Protein AF-0000000078664778 (afdb_homodimer)

Solvent-accessible surface area (backbone atoms only — not comparable to full-atom values): 13624 Å² total; per-residue (Å²): 133,77,62,63,63,52,54,52,50,50,50,37,49,55,43,26,55,48,11,49,50,36,20,50,50,10,49,52,45,27,37,63,18,43,46,31,35,68,70,62,75,40,61,78,84,71,55,44,28,49,46,29,54,59,10,28,19,31,29,28,21,10,43,41,35,15,46,24,29,16,30,61,51,59,52,55,62,68,59,49,43,50,35,10,34,43,31,2,46,10,45,34,35,23,34,51,57,54,69,47,34,53,62,32,72,76,31,82,86,58,53,57,61,56,31,31,51,50,9,51,50,39,35,49,52,35,42,50,50,38,39,50,51,24,52,53,46,48,52,53,57,56,60,73,73,103,134,78,62,62,63,54,54,53,50,49,49,37,49,55,43,26,56,48,10,50,50,36,20,49,49,10,47,53,44,26,37,64,20,44,45,30,35,68,69,64,76,41,60,78,83,71,55,44,27,49,46,30,54,58,10,27,18,31,29,28,20,10,43,41,36,16,46,24,27,17,30,60,51,58,52,57,62,69,61,49,42,50,35,9,34,43,32,3,47,10,45,36,35,24,34,51,56,56,70,48,35,53,63,33,72,73,31,83,86,57,54,57,63,56,33,31,50,52,9,51,50,39,35,48,52,34,41,50,50,38,38,50,51,24,51,53,47,48,52,54,55,54,58,73,73,103

Sequence (292 aa):
MSEQPSILASQVRRHGITGIAIHLAGFAIGFVSTGLVLQGVIGIEAGTTVLTPFADLLYGLGLVIVVAVAARAGVPMKYLAIAGAVIGVGLFYRGQPHEIHIASGIGFGITHPAHIGLGHLLMTVSAAALAALAFVLNRFRREDRKMSEQPSILASQVRRHGITGIAIHLAGFAIGFVSTGLVLQGVIGIEAGTTVLTPFADLLYGLGLVIVVAVAARAGVPMKYLAIAGAVIGVGLFYRGQPHEIHIASGIGFGITHPAHIGLGHLLMTVSAAALAALAFVLNRFRREDRK

Nearest PDB structures (foldseek):
  6jx6-assembly1_C  TM=3.225E-01  e=2.686E+00  Homo sapiens
  6jx6-assembly1_C  TM=3.224E-01  e=2.686E+00  Homo sapiens

Radius of gyration: 19.52 Å; Cα contacts (8 Å, |Δi|>4): 496; chains: 2; bounding box: 38×62×51 Å

pLDDT: mean 90.99, std 12.0, range [40.38, 98.75]

Foldseek 3Di:
DLVVVVVLLVVLLVLLVVLLVLLVQLVVLLCVQPVCCVVVVDPPVVVSVVCNVVSVVSNVSSLVSLLVSLVSLPPDVVLSVVLVVLLVQLCCLQPDDLVCCVVVPNSVPDDSSVSNVSSSVSNSVSSVVSSVNSVVSSVVVVVVSD/DLVVVVVLLVVLLVLLVVLLVLLVQLVVLLCVQPVCCVVVVDPPVVVSVVCNVVSVVSNVSSLVSLLVSLVSLPPDVVLSVVLVVLLVQLCCLQPDDLVCCVVVPNSVPDDSSVSNVSSSVSNSVSSVVSSVNSVVSSVVVVVVSD

Organism: Nitrososphaera gargensis (strain Ga9.2) (NCBI:txid1237085)

Structure (mmCIF, N/CA/C/O backbone):
data_AF-0000000078664778-model_v1
#
loop_
_entity.id
_entity.type
_entity.pdbx_description
1 polymer 'Uncharacterized protein'
#
loop_
_atom_site.group_PDB
_atom_site.id
_atom_site.type_symbol
_atom_site.label_atom_id
_atom_site.label_alt_id
_atom_site.label_comp_id
_atom_site.label_asym_id
_atom_site.label_entity_id
_atom_site.label_seq_id
_atom_site.pdbx_PDB_ins_code
_atom_site.Cartn_x
_atom_site.Cartn_y
_atom_site.Cartn_z
_atom_site.occupancy
_atom_site.B_iso_or_equiv
_atom_site.auth_seq_id
_atom_site.auth_comp_id
_atom_site.auth_asym_id
_atom_site.auth_atom_id
_atom_site.pdbx_PDB_model_num
ATOM 1 N N . MET A 1 1 ? -11.273 31.25 19.312 1 40.38 1 MET A N 1
ATOM 2 C CA . MET A 1 1 ? -10.055 31 18.547 1 40.38 1 MET A CA 1
ATOM 3 C C . MET A 1 1 ? -9.516 29.594 18.844 1 40.38 1 MET A C 1
ATOM 5 O O . MET A 1 1 ? -8.516 29.172 18.266 1 40.38 1 MET A O 1
ATOM 9 N N . SER A 1 2 ? -9.812 28.969 20.047 1 49.38 2 SER A N 1
ATOM 10 C CA . SER A 1 2 ? -9.391 27.734 20.703 1 49.38 2 SER A CA 1
ATOM 11 C C . SER A 1 2 ? -10.055 26.516 20.062 1 49.38 2 SER A C 1
ATOM 13 O O . SER A 1 2 ? -9.766 25.375 20.422 1 49.38 2 SER A O 1
ATOM 15 N N . GLU A 1 3 ? -11.164 26.688 19.281 1 51.25 3 GLU A N 1
ATOM 16 C CA . GLU A 1 3 ? -12.078 25.641 18.797 1 51.25 3 GLU A CA 1
ATOM 17 C C . GLU A 1 3 ? -11.469 24.875 17.641 1 51.25 3 GLU A C 1
ATOM 19 O O . GLU A 1 3 ? -11.836 23.719 17.375 1 51.25 3 GLU A O 1
ATOM 24 N N . GLN A 1 4 ? -10.492 25.484 16.828 1 52 4 GLN A N 1
ATOM 25 C CA . GLN A 1 4 ? -9.945 24.922 15.609 1 52 4 GLN A CA 1
ATOM 26 C C . GLN A 1 4 ? -9.086 23.688 15.898 1 52 4 GLN A C 1
ATOM 28 O O . GLN A 1 4 ? -9.18 22.688 15.195 1 52 4 GLN A O 1
ATOM 33 N N . PRO A 1 5 ? -8.398 23.797 17.016 1 56.03 5 PRO A N 1
ATOM 34 C CA . PRO A 1 5 ? -7.586 22.609 17.297 1 56.03 5 PRO A CA 1
ATOM 35 C C . PRO A 1 5 ? -8.422 21.406 17.719 1 56.03 5 PRO A C 1
ATOM 37 O O . PRO A 1 5 ? -8.078 20.266 17.406 1 56.03 5 PRO A O 1
ATOM 40 N N . SER A 1 6 ? -9.562 21.656 18.344 1 58.16 6 SER A N 1
ATOM 41 C CA . SER A 1 6 ? -10.406 20.562 18.828 1 58.16 6 SER A CA 1
ATOM 42 C C . SER A 1 6 ? -11.109 19.859 17.672 1 58.16 6 SER A C 1
ATOM 44 O O . SER A 1 6 ? -11.242 18.625 17.672 1 58.16 6 SER A O 1
ATOM 46 N N . ILE A 1 7 ? -11.562 20.609 16.703 1 53.62 7 ILE A N 1
ATOM 47 C CA . ILE A 1 7 ? -12.25 20.031 15.555 1 53.62 7 ILE A CA 1
ATOM 48 C C . ILE A 1 7 ? -11.266 19.203 14.734 1 53.62 7 ILE A C 1
ATOM 50 O O . ILE A 1 7 ? -11.602 18.094 14.289 1 53.62 7 ILE A O 1
ATOM 54 N N . LEU A 1 8 ? -9.992 19.641 14.633 1 63.25 8 LEU A N 1
ATOM 55 C CA . LEU A 1 8 ? -8.969 18.891 13.906 1 63.25 8 LEU A CA 1
ATOM 56 C C . LEU A 1 8 ? -8.648 17.578 14.617 1 63.25 8 LEU A C 1
ATOM 58 O O . LEU A 1 8 ? -8.523 16.547 13.977 1 63.25 8 LEU A O 1
ATOM 62 N N . ALA A 1 9 ? -8.672 17.719 15.938 1 66.81 9 ALA A N 1
ATOM 63 C CA . ALA A 1 9 ? -8.383 16.516 16.719 1 66.81 9 ALA A CA 1
ATOM 64 C C . ALA A 1 9 ? -9.516 15.5 16.609 1 66.81 9 ALA A C 1
ATOM 66 O O . ALA A 1 9 ? -9.266 14.297 16.5 1 66.81 9 ALA A O 1
ATOM 67 N N . SER A 1 10 ? -10.734 16 16.609 1 68.38 10 SER A N 1
ATOM 68 C CA . SER A 1 10 ? -11.891 15.117 16.484 1 68.38 10 SER A CA 1
ATOM 69 C C . SER A 1 10 ? -11.945 14.484 15.094 1 68.38 10 SER A C 1
ATOM 71 O O . SER A 1 10 ? -12.273 13.305 14.961 1 68.38 10 SER A O 1
ATOM 73 N N . GLN A 1 11 ? -11.586 15.18 14.133 1 65.88 11 GLN A N 1
ATOM 74 C CA . GLN A 1 11 ? -11.562 14.68 12.758 1 65.88 11 GLN A CA 1
ATOM 75 C C . GLN A 1 11 ? -10.461 13.633 12.578 1 65.88 11 GLN A C 1
ATOM 77 O O . GLN A 1 11 ? -10.688 12.594 11.953 1 65.88 11 GLN A O 1
ATOM 82 N N . VAL A 1 12 ? -9.438 13.883 13.273 1 66.19 12 VAL A N 1
ATOM 83 C CA . VAL A 1 12 ? -8.305 12.953 13.211 1 66.19 12 VAL A CA 1
ATOM 84 C C . VAL A 1 12 ? -8.688 11.633 13.875 1 66.19 12 VAL A C 1
ATOM 86 O O . VAL A 1 12 ? -8.438 10.562 13.328 1 66.19 12 VAL A O 1
ATOM 89 N N . ARG A 1 13 ? -9.398 11.758 14.961 1 71.12 13 ARG A N 1
ATOM 90 C CA . ARG A 1 13 ? -9.82 10.555 15.664 1 71.12 13 ARG A CA 1
ATOM 91 C C . ARG A 1 13 ? -10.844 9.766 14.859 1 71.12 13 ARG A C 1
ATOM 93 O O . ARG A 1 13 ? -10.719 8.547 14.703 1 71.12 13 ARG A O 1
ATOM 100 N N . ARG A 1 14 ? -11.836 10.516 14.406 1 74.94 14 ARG A N 1
ATOM 101 C CA . ARG A 1 14 ? -12.898 9.844 13.672 1 74.94 14 ARG A CA 1
ATOM 102 C C . ARG A 1 14 ? -12.359 9.188 12.406 1 74.94 14 ARG A C 1
ATOM 104 O O . ARG A 1 14 ? -12.656 8.031 12.125 1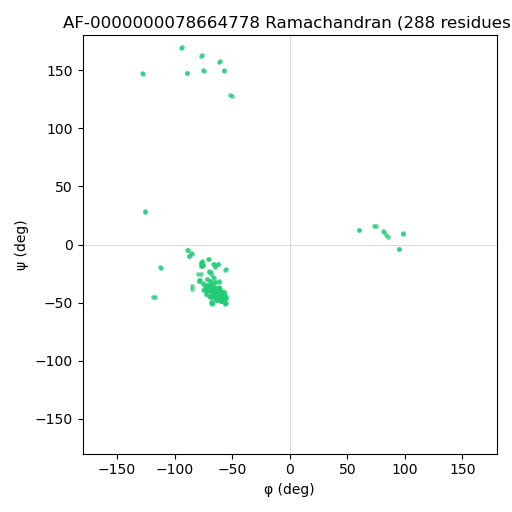 74.94 14 ARG A O 1
ATOM 111 N N . HIS A 1 15 ? -11.477 9.805 11.766 1 77.81 15 HIS A N 1
ATOM 112 C CA . HIS A 1 15 ? -10.93 9.258 10.531 1 77.81 15 HIS A CA 1
ATOM 113 C C . HIS A 1 15 ? -9.922 8.156 10.812 1 77.81 15 HIS A C 1
ATOM 115 O O . HIS A 1 15 ? -9.812 7.191 10.047 1 77.81 15 HIS A O 1
ATOM 121 N N . GLY A 1 16 ? -9.25 8.273 11.922 1 79.94 16 GLY A N 1
ATOM 122 C CA . GLY A 1 16 ? -8.305 7.234 12.297 1 79.94 16 GLY A CA 1
ATOM 123 C C . GLY A 1 16 ? -8.969 5.906 12.617 1 79.94 16 GLY A C 1
ATOM 124 O O . GLY A 1 16 ? -8.586 4.871 12.07 1 79.94 16 GLY A O 1
ATOM 125 N N . ILE A 1 17 ? -9.945 5.93 13.438 1 86.31 17 ILE A N 1
ATOM 126 C CA . ILE A 1 17 ? -10.688 4.73 13.781 1 86.31 17 ILE A CA 1
ATOM 127 C C . ILE A 1 17 ? -11.367 4.164 12.539 1 86.31 17 ILE A C 1
ATOM 129 O O . ILE A 1 17 ? -11.336 2.955 12.297 1 86.31 17 ILE A O 1
ATOM 133 N N . THR A 1 18 ? -11.922 5.023 11.758 1 91.06 18 THR A N 1
ATOM 134 C CA . THR A 1 18 ? -12.562 4.602 10.516 1 91.06 18 THR A CA 1
ATOM 135 C C . THR A 1 18 ? -11.547 3.949 9.578 1 91.06 18 THR A C 1
ATOM 137 O O . THR A 1 18 ? -11.812 2.891 9.008 1 91.06 18 THR A O 1
ATOM 140 N N . GLY A 1 19 ? -10.383 4.531 9.469 1 95.25 19 GLY A N 1
ATOM 141 C CA . GLY A 1 19 ? -9.367 3.98 8.586 1 95.25 19 GLY A CA 1
ATOM 142 C C . GLY A 1 19 ? -8.938 2.58 8.977 1 95.25 19 GLY A C 1
ATOM 143 O O . GLY A 1 19 ? -8.875 1.686 8.133 1 95.25 19 GLY A O 1
ATOM 144 N N . ILE A 1 20 ? -8.664 2.389 10.25 1 96.19 20 ILE A N 1
ATOM 145 C CA . ILE A 1 20 ? -8.195 1.081 10.695 1 96.19 20 ILE A CA 1
ATOM 146 C C . ILE A 1 20 ? -9.336 0.067 10.609 1 96.19 20 ILE A C 1
ATOM 148 O O . ILE A 1 20 ? -9.109 -1.103 10.289 1 96.19 20 ILE A O 1
ATOM 152 N N . ALA A 1 21 ? -10.586 0.488 10.938 1 97.62 21 ALA A N 1
ATOM 153 C CA . ALA A 1 21 ? -11.734 -0.402 10.805 1 97.62 21 ALA A CA 1
ATOM 154 C C . ALA A 1 21 ? -11.922 -0.854 9.359 1 97.62 21 ALA A C 1
ATOM 156 O O . ALA A 1 21 ? -12.156 -2.035 9.102 1 97.62 21 ALA A O 1
ATOM 157 N N . ILE A 1 22 ? -11.836 0.044 8.422 1 98.38 22 ILE A N 1
ATOM 158 C CA . ILE A 1 22 ? -11.969 -0.263 7.004 1 98.38 22 ILE A CA 1
ATOM 159 C C . ILE A 1 22 ? -10.852 -1.214 6.578 1 98.38 22 ILE A C 1
ATOM 161 O O . ILE A 1 22 ? -11.094 -2.199 5.879 1 98.38 22 ILE A O 1
ATOM 165 N N . HIS A 1 23 ? -9.617 -0.927 7.02 1 98.38 23 HIS A N 1
ATOM 166 C CA . HIS A 1 23 ? -8.469 -1.77 6.707 1 98.38 23 HIS A CA 1
ATOM 167 C C . HIS A 1 23 ? -8.672 -3.191 7.223 1 98.38 23 HIS A C 1
ATOM 169 O O . HIS A 1 23 ? -8.453 -4.16 6.492 1 98.38 23 HIS A O 1
ATOM 175 N N . LEU A 1 24 ? -9.141 -3.336 8.445 1 98.19 24 LEU A N 1
ATOM 176 C CA . LEU A 1 24 ? -9.336 -4.645 9.062 1 98.19 24 LEU A CA 1
ATOM 177 C C . LEU A 1 24 ? -10.516 -5.375 8.438 1 98.19 24 LEU A C 1
ATOM 179 O O . LEU A 1 24 ? -10.5 -6.602 8.312 1 98.19 24 LEU A O 1
ATOM 183 N N . ALA A 1 25 ? -11.547 -4.617 8.086 1 98.19 25 ALA A N 1
ATOM 184 C CA . ALA A 1 25 ? -12.641 -5.23 7.336 1 98.19 25 ALA A CA 1
ATOM 185 C C . ALA A 1 25 ? -12.141 -5.836 6.027 1 98.19 25 ALA A C 1
ATOM 187 O O . ALA A 1 25 ? -12.492 -6.965 5.684 1 98.19 25 ALA A O 1
ATOM 188 N N . GLY A 1 26 ? -11.336 -5.051 5.25 1 98.31 26 GLY A N 1
ATOM 189 C CA . GLY A 1 26 ? -10.727 -5.594 4.047 1 98.31 26 GLY A CA 1
ATOM 190 C C . GLY A 1 26 ? -9.898 -6.84 4.305 1 98.31 26 GLY A C 1
ATOM 191 O O . GLY A 1 26 ? -9.984 -7.812 3.549 1 98.31 26 GLY A O 1
ATOM 192 N N . PHE A 1 27 ? -9.117 -6.785 5.371 1 97.38 27 PHE A N 1
ATOM 193 C CA . PHE A 1 27 ? -8.312 -7.938 5.766 1 97.38 27 PHE A CA 1
ATOM 194 C C . PHE A 1 27 ? -9.195 -9.148 6.031 1 97.38 27 PHE A C 1
ATOM 196 O O . PHE A 1 27 ? -8.898 -10.25 5.562 1 97.38 27 PHE A O 1
ATOM 203 N N . ALA A 1 28 ? -10.234 -9.008 6.789 1 97.44 28 ALA A N 1
ATOM 204 C CA . ALA A 1 28 ? -11.133 -10.102 7.16 1 97.44 28 ALA A CA 1
ATOM 205 C C . ALA A 1 28 ? -11.828 -10.68 5.934 1 97.44 28 ALA A C 1
ATOM 207 O O . ALA A 1 28 ? -11.875 -11.898 5.754 1 97.44 28 ALA A O 1
ATOM 208 N N . ILE A 1 29 ? -12.367 -9.836 5.094 1 97.69 29 ILE A N 1
ATOM 209 C CA . ILE A 1 29 ? -13.031 -10.289 3.879 1 97.69 29 ILE A CA 1
ATOM 210 C C . ILE A 1 29 ? -12.031 -11 2.973 1 97.69 29 ILE A C 1
ATOM 212 O O . ILE A 1 29 ? -12.352 -12.016 2.355 1 97.69 29 ILE A O 1
ATOM 216 N N . GLY A 1 30 ? -10.797 -10.398 2.871 1 96.5 30 GLY A N 1
ATOM 217 C CA . GLY A 1 30 ? -9.75 -11.039 2.096 1 96.5 30 GLY A CA 1
ATOM 218 C C . GLY A 1 30 ? -9.398 -12.422 2.6 1 96.5 30 GLY A C 1
ATOM 219 O O . GLY A 1 30 ? -9.141 -13.336 1.806 1 96.5 30 GLY A O 1
ATOM 220 N N . PHE A 1 31 ? -9.352 -12.547 3.896 1 95.31 31 PHE A N 1
ATOM 221 C CA . PHE A 1 31 ? -9.07 -13.852 4.484 1 95.31 31 PHE A CA 1
ATOM 222 C C . PHE A 1 31 ? -10.156 -14.859 4.102 1 95.31 31 PHE A C 1
ATOM 224 O O . PHE A 1 31 ? -9.852 -15.984 3.715 1 95.31 31 PHE A O 1
ATOM 231 N N . VAL A 1 32 ? -11.375 -14.477 4.109 1 94.31 32 VAL A N 1
ATOM 232 C CA . VAL A 1 32 ? -12.5 -15.352 3.812 1 94.31 32 VAL A CA 1
ATOM 233 C C . VAL A 1 32 ? -12.531 -15.664 2.316 1 94.31 32 VAL A C 1
ATOM 235 O O . VAL A 1 32 ? -12.836 -16.781 1.913 1 94.31 32 VAL A O 1
ATOM 238 N N . SER A 1 33 ? -12.227 -14.703 1.501 1 93.81 33 SER A N 1
ATOM 239 C CA . SER A 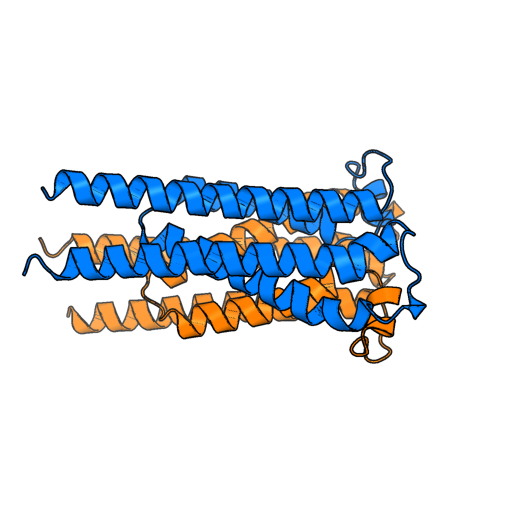1 33 ? -12.406 -14.836 0.059 1 93.81 33 SER A CA 1
ATOM 240 C C . SER A 1 33 ? -11.203 -15.516 -0.585 1 93.81 33 SER A C 1
ATOM 242 O O . SER A 1 33 ? -11.352 -16.281 -1.544 1 93.81 33 SER A O 1
ATOM 244 N N . THR A 1 34 ? -10.023 -15.25 -0.094 1 93.44 34 THR A N 1
ATOM 245 C CA . THR A 1 34 ? -8.805 -15.773 -0.699 1 93.44 34 THR A CA 1
ATOM 246 C C . THR A 1 34 ? -8.047 -16.656 0.285 1 93.44 34 THR A C 1
ATOM 248 O O . THR A 1 34 ? -7.562 -17.734 -0.086 1 93.44 34 THR A O 1
ATOM 251 N N . GLY A 1 35 ? -7.93 -16.172 1.501 1 93.69 35 GLY A N 1
ATOM 252 C CA . GLY A 1 35 ? -7.16 -16.922 2.488 1 93.69 35 GLY A CA 1
ATOM 253 C C . GLY A 1 35 ? -7.641 -18.344 2.68 1 93.69 35 GLY A C 1
ATOM 254 O O . GLY A 1 35 ? -6.844 -19.281 2.662 1 93.69 35 GLY A O 1
ATOM 255 N N . LEU A 1 36 ? -8.93 -18.5 2.779 1 94.44 36 LEU A N 1
ATOM 256 C CA . LEU A 1 36 ? -9.5 -19.828 2.994 1 94.44 36 LEU A CA 1
ATOM 257 C C . LEU A 1 36 ? -9.328 -20.703 1.752 1 94.44 36 LEU A C 1
ATOM 259 O O . LEU A 1 36 ? -9.141 -21.906 1.86 1 94.44 36 LEU A O 1
ATOM 263 N N . VAL A 1 37 ? -9.438 -20.078 0.598 1 93.88 37 VAL A N 1
ATOM 264 C CA . VAL A 1 37 ? -9.234 -20.797 -0.655 1 93.88 37 VAL A CA 1
ATOM 265 C C . VAL A 1 37 ? -7.789 -21.281 -0.749 1 93.88 37 VAL A C 1
ATOM 267 O O . VAL A 1 37 ? -7.531 -22.453 -1.034 1 93.88 37 VAL A O 1
ATOM 270 N N . LEU A 1 38 ? -6.859 -20.406 -0.449 1 93.62 38 LEU A N 1
ATOM 271 C CA . LEU A 1 38 ? -5.438 -20.703 -0.542 1 93.62 38 LEU A CA 1
ATOM 272 C C . LEU A 1 38 ? -5.035 -21.75 0.492 1 93.62 38 LEU A C 1
ATOM 274 O O . LEU A 1 38 ? -4.105 -22.531 0.269 1 93.62 38 LEU A O 1
ATOM 278 N N . GLN A 1 39 ? -5.773 -21.781 1.611 1 92.25 39 GLN A N 1
ATOM 279 C CA . GLN A 1 39 ? -5.504 -22.766 2.66 1 92.25 39 GLN A CA 1
ATOM 280 C C . GLN A 1 39 ? -6.215 -24.078 2.381 1 92.25 39 GLN A C 1
ATOM 282 O O . GLN A 1 39 ? -6.051 -25.047 3.127 1 92.25 39 GLN A O 1
ATOM 287 N N . GLY A 1 40 ? -7.066 -24.109 1.364 1 92.88 40 GLY A N 1
ATOM 288 C CA . GLY A 1 40 ? -7.766 -25.328 0.983 1 92.88 40 GLY A CA 1
ATOM 289 C C . GLY A 1 40 ? -8.984 -25.609 1.839 1 92.88 40 GLY A C 1
ATOM 290 O O . GLY A 1 40 ? -9.5 -26.734 1.855 1 92.88 40 GLY A O 1
ATOM 291 N N . VAL A 1 41 ? -9.383 -24.672 2.619 1 93.56 41 VAL A N 1
ATOM 292 C CA . VAL A 1 41 ? -10.539 -24.844 3.494 1 93.56 41 VAL A CA 1
ATOM 293 C C . VAL A 1 41 ? -11.82 -24.812 2.668 1 93.56 41 VAL A C 1
ATOM 295 O O . VAL A 1 41 ? -12.758 -25.562 2.941 1 93.56 41 VAL A O 1
ATOM 298 N N . ILE A 1 42 ? -11.875 -23.938 1.641 1 93.94 42 ILE A N 1
ATOM 299 C CA . ILE A 1 42 ? -12.984 -23.891 0.69 1 93.94 42 ILE A CA 1
ATOM 300 C C . ILE A 1 42 ? -12.438 -23.938 -0.736 1 93.94 42 ILE A C 1
ATOM 302 O O . ILE A 1 42 ? -11.305 -23.531 -0.987 1 93.94 42 ILE A O 1
ATOM 306 N N . GLY A 1 43 ? -13.203 -24.547 -1.664 1 93.88 43 GLY A N 1
ATOM 307 C CA . GLY A 1 43 ? -12.805 -24.594 -3.061 1 93.88 43 GLY A CA 1
ATOM 308 C C . GLY A 1 43 ? -12.992 -23.266 -3.777 1 93.88 43 GLY A C 1
ATOM 309 O O . GLY A 1 43 ? -13.82 -22.453 -3.375 1 93.88 43 GLY A O 1
ATOM 310 N N . ILE A 1 44 ? -12.141 -23.047 -4.766 1 93.25 44 ILE A N 1
ATOM 311 C CA . ILE A 1 44 ? -12.234 -21.844 -5.578 1 93.25 44 ILE A CA 1
ATOM 312 C C . ILE A 1 44 ? -13.625 -21.734 -6.203 1 93.25 44 ILE A C 1
ATOM 314 O O . ILE A 1 44 ? -14.109 -20.641 -6.484 1 93.25 44 ILE A O 1
ATOM 318 N N . GLU A 1 45 ? -14.352 -22.859 -6.324 1 92.31 45 GLU A N 1
ATOM 319 C CA . GLU A 1 45 ? -15.672 -22.953 -6.938 1 92.31 45 GLU A CA 1
ATOM 320 C C . GLU A 1 45 ? -16.75 -22.406 -6.004 1 92.31 45 GLU A C 1
ATOM 322 O O . GLU A 1 45 ? -17.891 -22.172 -6.43 1 92.31 45 GLU A O 1
ATOM 327 N N . ALA A 1 46 ? -16.391 -22.219 -4.684 1 92.56 46 ALA A N 1
ATOM 328 C CA . ALA A 1 46 ? -17.359 -21.688 -3.717 1 92.56 46 ALA A CA 1
ATOM 329 C C . ALA A 1 46 ? -17.797 -20.281 -4.098 1 92.56 46 ALA A C 1
ATOM 331 O O . ALA A 1 46 ? -18.781 -19.781 -3.562 1 92.56 46 ALA A O 1
ATOM 332 N N . GLY A 1 47 ? -17.109 -19.672 -4.91 1 92.25 47 GLY A N 1
ATOM 333 C CA . GLY A 1 47 ? -17.547 -18.391 -5.461 1 92.25 47 GLY A CA 1
ATOM 334 C C . GLY A 1 47 ? -17.188 -17.219 -4.574 1 92.25 47 GLY A C 1
ATOM 335 O O . GLY A 1 47 ? -17.578 -16.078 -4.855 1 92.25 47 GLY A O 1
ATOM 336 N N . THR A 1 48 ? -16.438 -17.484 -3.525 1 93.38 48 THR A N 1
ATOM 337 C CA . THR A 1 48 ? -16.141 -16.406 -2.592 1 93.38 48 THR A CA 1
ATOM 338 C C . THR A 1 48 ? -15.062 -15.484 -3.162 1 93.38 48 THR A C 1
ATOM 340 O O . THR A 1 48 ? -14.883 -14.367 -2.686 1 93.38 48 THR A O 1
ATOM 343 N N . THR A 1 49 ? -14.352 -15.906 -4.164 1 94.94 49 THR A N 1
ATOM 344 C CA . THR A 1 49 ? -13.242 -15.148 -4.727 1 94.94 49 THR A CA 1
ATOM 345 C C . THR A 1 49 ? -13.75 -13.867 -5.387 1 94.94 49 THR A C 1
ATOM 347 O O . THR A 1 49 ? -12.969 -12.938 -5.617 1 94.94 49 THR A O 1
ATOM 350 N N . VAL A 1 50 ? -15.047 -13.766 -5.668 1 95.12 50 VAL A N 1
ATOM 351 C CA . VAL A 1 50 ? -15.641 -12.57 -6.273 1 95.12 50 VAL A CA 1
ATOM 352 C C . VAL A 1 50 ? -15.531 -11.391 -5.309 1 95.12 50 VAL A C 1
ATOM 354 O O . VAL A 1 50 ? -15.602 -10.234 -5.723 1 95.12 50 VAL A O 1
ATOM 357 N N . LEU A 1 51 ? -15.312 -11.68 -3.998 1 96.69 51 LEU A N 1
ATOM 358 C CA . LEU A 1 51 ? -15.234 -10.633 -2.986 1 96.69 51 LEU A CA 1
ATOM 359 C C . LEU A 1 51 ? -13.805 -10.094 -2.869 1 96.69 51 LEU A C 1
ATOM 361 O O . LEU A 1 51 ? -13.578 -9.055 -2.242 1 96.69 51 LEU A O 1
ATOM 365 N N . THR A 1 52 ? -12.828 -10.719 -3.496 1 97.12 52 THR A N 1
ATOM 366 C CA . THR A 1 52 ? -11.414 -10.438 -3.256 1 97.12 52 THR A CA 1
ATOM 367 C C . THR A 1 52 ? -11.055 -9.031 -3.73 1 97.12 52 THR A C 1
ATOM 369 O O . THR A 1 52 ? -10.352 -8.297 -3.037 1 97.12 52 THR A O 1
ATOM 372 N N . PRO A 1 53 ? -11.508 -8.609 -4.949 1 97.12 53 PRO A N 1
ATOM 373 C CA . PRO A 1 53 ? -11.188 -7.238 -5.344 1 97.12 53 PRO A CA 1
ATOM 374 C C . PRO A 1 53 ? -11.727 -6.199 -4.363 1 97.12 53 PRO A C 1
ATOM 376 O O . PRO A 1 53 ? -11.086 -5.172 -4.133 1 97.12 53 PRO A O 1
ATOM 379 N N . PHE A 1 54 ? -12.961 -6.406 -3.869 1 98.06 54 PHE A N 1
ATOM 380 C CA . PHE A 1 54 ? -13.547 -5.516 -2.877 1 98.06 54 PHE A CA 1
ATOM 381 C C . PHE A 1 54 ? -12.75 -5.543 -1.581 1 98.06 54 PHE A C 1
ATOM 383 O O . PHE A 1 54 ? -12.523 -4.5 -0.959 1 98.06 54 PHE A O 1
ATOM 390 N N . ALA A 1 55 ? -12.312 -6.715 -1.125 1 98.38 55 ALA A N 1
ATOM 391 C CA . ALA A 1 55 ? -11.477 -6.867 0.064 1 98.38 55 ALA A CA 1
ATOM 392 C C . ALA A 1 55 ? -10.195 -6.039 -0.053 1 98.38 55 ALA A C 1
ATOM 394 O O . ALA A 1 55 ? -9.867 -5.27 0.854 1 98.38 55 ALA A O 1
ATOM 395 N N . ASP A 1 56 ? -9.523 -6.121 -1.171 1 98.44 56 ASP A N 1
ATOM 396 C CA . ASP A 1 56 ? -8.266 -5.414 -1.371 1 98.44 56 ASP A CA 1
ATOM 397 C C . ASP A 1 56 ? -8.5 -3.912 -1.51 1 98.44 56 ASP A C 1
ATOM 399 O O . ASP A 1 56 ? -7.668 -3.107 -1.075 1 98.44 56 ASP A O 1
ATOM 403 N N . LEU A 1 57 ? -9.625 -3.529 -2.145 1 98.44 57 LEU A N 1
ATOM 404 C CA . LEU A 1 57 ? -9.992 -2.119 -2.203 1 98.44 57 LEU A CA 1
ATOM 405 C C . LEU A 1 57 ? -10.094 -1.523 -0.803 1 98.44 57 LEU A C 1
ATOM 407 O O . LEU A 1 57 ? -9.477 -0.495 -0.515 1 98.44 57 LEU A O 1
ATOM 411 N N . LEU A 1 58 ? -10.852 -2.211 0.072 1 98.69 58 LEU A N 1
ATOM 412 C CA . LEU A 1 58 ? -11 -1.745 1.446 1 98.69 58 LEU A CA 1
ATOM 413 C C . LEU A 1 58 ? -9.656 -1.749 2.172 1 98.69 58 LEU A C 1
ATOM 415 O O . LEU A 1 58 ? -9.344 -0.814 2.914 1 98.69 58 LEU A O 1
ATOM 419 N N . TYR A 1 59 ? -8.883 -2.76 1.972 1 98.5 59 TYR A N 1
ATOM 420 C CA . TYR A 1 59 ? -7.578 -2.932 2.594 1 98.5 59 TYR A CA 1
ATOM 421 C C . TYR A 1 59 ? -6.66 -1.76 2.268 1 98.5 59 TYR A C 1
ATOM 423 O O . TYR A 1 59 ? -6.047 -1.175 3.164 1 98.5 59 TYR A O 1
ATOM 431 N N . GLY A 1 60 ? -6.59 -1.405 0.992 1 98.5 60 GLY A N 1
ATOM 432 C CA . GLY A 1 60 ? -5.777 -0.282 0.556 1 98.5 60 GLY A CA 1
ATOM 433 C C . GLY A 1 60 ? -6.328 1.061 0.996 1 98.5 60 GLY A C 1
ATOM 434 O O . GLY A 1 60 ? -5.582 1.926 1.455 1 98.5 60 GLY A O 1
ATOM 435 N N . LEU A 1 61 ? -7.641 1.219 0.847 1 98.5 61 LEU A N 1
ATOM 436 C CA . LEU A 1 61 ? -8.312 2.439 1.278 1 98.5 61 LEU A CA 1
ATOM 437 C C . LEU A 1 61 ? -8.047 2.715 2.754 1 98.5 61 LEU A C 1
ATOM 439 O O . LEU A 1 61 ? -7.629 3.818 3.119 1 98.5 61 LEU A O 1
ATOM 443 N N . GLY A 1 62 ? -8.273 1.687 3.559 1 98.62 62 GLY A N 1
ATOM 444 C CA . GLY A 1 62 ? -8.039 1.844 4.984 1 98.62 62 GLY A CA 1
ATOM 445 C C . GLY A 1 62 ? -6.594 2.182 5.316 1 98.62 62 GLY A C 1
ATOM 446 O O . GLY A 1 62 ? -6.332 3.021 6.18 1 98.62 62 GLY A O 1
ATOM 447 N N . LEU A 1 63 ? -5.668 1.542 4.656 1 98.38 63 LEU A N 1
ATOM 448 C CA . LEU A 1 63 ? -4.246 1.776 4.879 1 98.38 63 LEU A CA 1
ATOM 449 C C . LEU A 1 63 ? -3.887 3.232 4.609 1 98.38 63 LEU A C 1
ATOM 451 O O . LEU A 1 63 ? -3.219 3.873 5.426 1 98.38 63 LEU A O 1
ATOM 455 N N . VAL A 1 64 ? -4.336 3.758 3.498 1 98.62 64 VAL A N 1
ATOM 456 C CA . VAL A 1 64 ? -4.02 5.125 3.105 1 98.62 64 VAL A CA 1
ATOM 457 C C . VAL A 1 64 ? -4.656 6.105 4.09 1 98.62 64 VAL A C 1
ATOM 459 O O . VAL A 1 64 ? -4.031 7.094 4.48 1 98.62 64 VAL A O 1
ATOM 462 N N . ILE A 1 65 ? -5.887 5.852 4.543 1 98.19 65 ILE A N 1
ATOM 463 C CA . ILE A 1 65 ? -6.551 6.727 5.504 1 98.19 65 ILE A CA 1
ATOM 464 C C . ILE A 1 65 ? -5.77 6.734 6.82 1 98.19 65 ILE A C 1
ATOM 466 O O . ILE A 1 65 ? -5.559 7.793 7.414 1 98.19 65 ILE A O 1
ATOM 470 N N . VAL A 1 66 ? -5.316 5.562 7.246 1 98.12 66 VAL A N 1
ATOM 471 C CA . VAL A 1 66 ? -4.559 5.461 8.484 1 98.12 66 VAL A CA 1
ATOM 472 C C . VAL A 1 66 ? -3.277 6.285 8.375 1 98.12 66 VAL A C 1
ATOM 474 O O . VAL A 1 66 ? -2.938 7.043 9.289 1 98.12 66 VAL A O 1
ATOM 477 N N . VAL A 1 67 ? -2.57 6.137 7.297 1 98.12 67 VAL A N 1
ATOM 478 C CA . VAL A 1 67 ? -1.327 6.871 7.086 1 98.12 67 VAL A CA 1
ATOM 479 C C . VAL A 1 67 ? -1.611 8.375 7.078 1 98.12 67 VAL A C 1
ATOM 481 O O . VAL A 1 67 ? -0.892 9.148 7.707 1 98.12 67 VAL A O 1
ATOM 484 N N . ALA A 1 68 ? -2.652 8.758 6.379 1 97.25 68 ALA A N 1
ATOM 485 C CA . ALA A 1 68 ? -3.01 10.172 6.266 1 97.25 68 ALA A CA 1
ATOM 486 C C . ALA A 1 68 ? -3.346 10.766 7.629 1 97.25 68 ALA A C 1
ATOM 488 O O . ALA A 1 68 ? -2.885 11.859 7.969 1 97.25 68 ALA A O 1
ATOM 489 N N . VAL A 1 69 ? -4.129 10.031 8.367 1 95.88 69 VAL A N 1
ATOM 490 C CA . VAL A 1 69 ? -4.543 10.508 9.68 1 95.88 69 VAL A CA 1
ATOM 491 C C . VAL A 1 69 ? -3.334 10.578 10.609 1 95.88 69 VAL A C 1
ATOM 493 O O . VAL A 1 69 ? -3.189 11.539 11.375 1 95.88 69 VAL A O 1
ATOM 496 N N . ALA A 1 70 ? -2.486 9.586 10.562 1 96.81 70 ALA A N 1
ATOM 497 C CA . ALA A 1 70 ? -1.268 9.617 11.367 1 96.81 70 ALA A CA 1
ATOM 498 C C . ALA A 1 70 ? -0.406 10.828 11.023 1 96.81 70 ALA A C 1
ATOM 500 O O . ALA A 1 70 ? 0.117 11.5 11.914 1 96.81 70 ALA A O 1
ATOM 501 N N . ALA A 1 71 ? -0.263 11.078 9.773 1 94.94 71 ALA A N 1
ATOM 502 C CA . ALA A 1 71 ? 0.516 12.234 9.32 1 94.94 71 ALA A CA 1
ATOM 503 C C . ALA A 1 71 ? -0.09 13.539 9.828 1 94.94 71 ALA A C 1
ATOM 505 O O . ALA A 1 71 ? 0.625 14.406 10.328 1 94.94 71 ALA A O 1
ATOM 506 N N . ARG A 1 72 ? -1.373 13.719 9.766 1 92.12 72 ARG A N 1
ATOM 507 C CA . ARG A 1 72 ? -2.055 14.938 10.195 1 92.12 72 ARG A CA 1
ATOM 508 C C . ARG A 1 72 ? -2 15.094 11.711 1 92.12 72 ARG A C 1
ATOM 510 O O . ARG A 1 72 ? -2.004 16.203 12.227 1 92.12 72 ARG A O 1
ATOM 517 N N . ALA A 1 73 ? -1.991 13.922 12.32 1 92.12 73 ALA A N 1
ATOM 518 C CA . ALA A 1 73 ? -1.924 13.953 13.781 1 92.12 73 ALA A CA 1
ATOM 519 C C . ALA A 1 73 ? -0.55 14.422 14.258 1 92.12 73 ALA A C 1
ATOM 521 O O . ALA A 1 73 ? -0.353 14.68 15.445 1 92.12 73 ALA A O 1
ATOM 522 N N . GLY A 1 74 ? 0.462 14.477 13.289 1 91.31 74 GLY A N 1
ATOM 523 C CA . GLY A 1 74 ? 1.777 14.984 13.641 1 91.31 74 GLY A CA 1
ATOM 524 C C . GLY A 1 74 ? 2.781 13.883 13.938 1 91.31 74 GLY A C 1
ATOM 525 O O . GLY A 1 74 ? 3.852 14.148 14.484 1 91.31 74 GLY A O 1
ATOM 526 N N . VAL A 1 75 ? 2.438 12.664 13.664 1 93.75 75 VAL A N 1
ATOM 527 C CA . VAL A 1 75 ? 3.422 11.594 13.805 1 93.75 75 VAL A CA 1
ATOM 528 C C . VAL A 1 75 ? 4.695 11.969 13.047 1 93.75 75 VAL A C 1
ATOM 530 O O . VAL A 1 75 ? 4.641 12.359 11.875 1 93.75 75 VAL A O 1
ATOM 533 N N . PRO A 1 76 ? 5.801 11.875 13.758 1 94.25 76 PRO A N 1
ATOM 534 C CA . PRO A 1 76 ? 7.051 12.25 13.102 1 94.25 76 PRO A CA 1
ATOM 535 C C . PRO A 1 76 ? 7.312 11.445 11.828 1 94.25 76 PRO A C 1
ATOM 537 O O . PRO A 1 76 ? 7 10.25 11.773 1 94.25 76 PRO A O 1
ATOM 540 N N . MET A 1 77 ? 7.965 11.969 10.859 1 95.06 77 MET A N 1
ATOM 541 C CA . MET A 1 77 ? 8.188 11.367 9.547 1 95.06 77 MET A CA 1
ATOM 542 C C . MET A 1 77 ? 9.039 10.109 9.656 1 95.06 77 MET A C 1
ATOM 544 O O . MET A 1 77 ? 8.875 9.172 8.875 1 95.06 77 MET A O 1
ATOM 548 N N . LYS A 1 78 ? 9.922 10.086 10.602 1 95.62 78 LYS A N 1
ATOM 549 C CA . LYS A 1 78 ? 10.758 8.906 10.742 1 95.62 78 LYS A CA 1
ATOM 550 C C . LYS A 1 78 ? 9.914 7.656 10.984 1 95.62 78 LYS A C 1
ATOM 552 O O . LYS A 1 78 ? 10.219 6.582 10.469 1 95.62 78 LYS A O 1
ATOM 557 N N . TYR A 1 79 ? 8.867 7.738 11.797 1 97.12 79 TYR A N 1
ATOM 558 C CA . TYR A 1 79 ? 8.008 6.598 12.07 1 97.12 79 TYR A CA 1
ATOM 559 C C . TYR A 1 79 ? 7.156 6.25 10.852 1 97.12 79 TYR A C 1
ATOM 561 O O . TYR A 1 79 ? 6.887 5.078 10.586 1 97.12 79 TYR A O 1
ATOM 569 N N . LEU A 1 80 ? 6.719 7.273 10.109 1 97.69 80 LEU A N 1
ATOM 570 C CA . LEU A 1 80 ? 6 7.031 8.859 1 97.69 80 LEU A CA 1
ATOM 571 C C . LEU A 1 80 ? 6.898 6.336 7.844 1 97.69 80 LEU A C 1
ATOM 573 O O . LEU A 1 80 ? 6.457 5.426 7.145 1 97.69 80 LEU A O 1
ATOM 577 N N . ALA A 1 81 ? 8.148 6.73 7.836 1 97.62 81 ALA A N 1
ATOM 578 C CA . ALA A 1 81 ? 9.109 6.105 6.934 1 97.62 81 ALA A CA 1
ATOM 579 C C . ALA A 1 81 ? 9.352 4.648 7.312 1 97.62 81 ALA A C 1
ATOM 581 O O . ALA A 1 81 ? 9.414 3.775 6.441 1 97.62 81 ALA A O 1
ATOM 582 N N . ILE A 1 82 ? 9.477 4.406 8.586 1 98.5 82 ILE A N 1
ATOM 583 C CA . ILE A 1 82 ? 9.648 3.035 9.062 1 98.5 82 ILE A CA 1
ATOM 584 C C . ILE A 1 82 ? 8.438 2.197 8.672 1 98.5 82 ILE A C 1
ATOM 586 O O . ILE A 1 82 ? 8.578 1.086 8.164 1 98.5 82 ILE A O 1
ATOM 590 N N . ALA A 1 83 ? 7.27 2.746 8.945 1 98.62 83 ALA A N 1
ATOM 591 C CA . ALA A 1 83 ? 6.047 2.049 8.555 1 98.62 83 ALA A CA 1
ATOM 592 C C . ALA A 1 83 ? 6.027 1.766 7.055 1 98.62 83 ALA A C 1
ATOM 594 O O . ALA A 1 83 ? 5.648 0.673 6.625 1 98.62 83 ALA A O 1
ATOM 595 N N . GLY A 1 84 ? 6.426 2.738 6.25 1 98.62 84 GLY A N 1
ATOM 596 C CA . GLY A 1 84 ? 6.488 2.562 4.805 1 98.62 84 GLY A CA 1
ATOM 597 C C . GLY A 1 84 ? 7.441 1.461 4.379 1 98.62 84 GLY A C 1
ATOM 598 O O . GLY A 1 84 ? 7.141 0.696 3.461 1 98.62 84 GLY A O 1
ATOM 599 N N . ALA A 1 85 ? 8.578 1.429 5.047 1 98.62 85 ALA A N 1
ATOM 600 C CA . ALA A 1 85 ? 9.531 0.363 4.766 1 98.62 85 ALA A CA 1
ATOM 601 C C . ALA A 1 85 ? 8.938 -1.008 5.078 1 98.62 85 ALA A C 1
ATOM 603 O O . ALA A 1 85 ? 9.062 -1.942 4.281 1 98.62 85 ALA A O 1
ATOM 604 N N . VAL A 1 86 ? 8.281 -1.129 6.207 1 98.75 86 VAL A N 1
ATOM 605 C CA . VAL A 1 86 ? 7.68 -2.395 6.605 1 98.75 86 VAL A CA 1
ATOM 606 C C . VAL A 1 86 ? 6.562 -2.766 5.629 1 98.75 86 VAL A C 1
ATOM 608 O O . VAL A 1 86 ? 6.438 -3.926 5.234 1 98.75 86 VAL A O 1
ATOM 611 N N . ILE A 1 87 ? 5.75 -1.793 5.25 1 98.69 87 ILE A N 1
ATOM 612 C CA . ILE A 1 87 ? 4.703 -2.008 4.258 1 98.69 87 ILE A CA 1
ATOM 613 C C . ILE A 1 87 ? 5.332 -2.455 2.938 1 98.69 87 ILE A C 1
ATOM 615 O O . ILE A 1 87 ? 4.809 -3.346 2.264 1 98.69 87 ILE A O 1
ATOM 619 N N . GLY A 1 88 ? 6.473 -1.895 2.533 1 98.69 88 GLY A N 1
ATOM 620 C CA . GLY A 1 88 ? 7.188 -2.312 1.338 1 98.69 88 GLY A CA 1
ATOM 621 C C . GLY A 1 88 ? 7.629 -3.764 1.384 1 98.69 88 GLY A C 1
ATOM 622 O O . GLY A 1 88 ? 7.473 -4.496 0.406 1 98.69 88 GLY A O 1
ATOM 623 N N . VAL A 1 89 ? 8.141 -4.152 2.547 1 98.44 89 VAL A N 1
ATOM 624 C CA . VAL A 1 89 ? 8.508 -5.555 2.723 1 98.44 89 VAL A CA 1
ATOM 625 C C . VAL A 1 89 ? 7.254 -6.426 2.629 1 98.44 89 VAL A C 1
ATOM 627 O O . VAL A 1 89 ? 7.293 -7.52 2.061 1 98.44 89 VAL A O 1
ATOM 630 N N . GLY A 1 90 ? 6.203 -5.988 3.207 1 98.62 90 GLY A N 1
ATOM 631 C CA . GLY A 1 90 ? 4.938 -6.691 3.072 1 98.62 90 GLY A CA 1
ATOM 632 C C . GLY A 1 90 ? 4.496 -6.852 1.63 1 98.62 90 GLY A C 1
ATOM 633 O O . GLY A 1 90 ? 3.992 -7.91 1.244 1 98.62 90 GLY A O 1
ATOM 634 N N . LEU A 1 91 ? 4.668 -5.824 0.833 1 98.38 91 LEU A N 1
ATOM 635 C CA . LEU A 1 91 ? 4.324 -5.871 -0.584 1 98.38 91 LEU A CA 1
ATOM 636 C C . LEU A 1 91 ? 5.137 -6.941 -1.306 1 98.38 91 LEU A C 1
ATOM 638 O O . LEU A 1 91 ? 4.625 -7.617 -2.199 1 98.38 91 LEU A O 1
ATOM 642 N N . PHE A 1 92 ? 6.375 -7.07 -0.933 1 98.31 92 PHE A N 1
ATOM 643 C CA . PHE A 1 92 ? 7.203 -8.117 -1.517 1 98.31 92 PHE A CA 1
ATOM 644 C C . PHE A 1 92 ? 6.586 -9.492 -1.287 1 98.31 92 PHE A C 1
ATOM 646 O O . PHE A 1 92 ? 6.375 -10.25 -2.234 1 98.31 92 PHE A O 1
ATOM 653 N N . TYR A 1 93 ? 6.195 -9.758 -0.097 1 98.06 93 TYR A N 1
ATOM 654 C CA . TYR A 1 93 ? 5.695 -11.086 0.244 1 98.06 93 TYR A CA 1
ATOM 655 C C . TYR A 1 93 ? 4.285 -11.289 -0.297 1 98.06 93 TYR A C 1
ATOM 657 O O . TYR A 1 93 ? 3.924 -12.398 -0.696 1 98.06 93 TYR A O 1
ATOM 665 N N . ARG A 1 94 ? 3.582 -10.258 -0.309 1 96.62 94 ARG A N 1
ATOM 666 C CA . ARG A 1 94 ? 2.205 -10.383 -0.774 1 96.62 94 ARG A CA 1
ATOM 667 C C . ARG A 1 94 ? 2.143 -10.43 -2.297 1 96.62 94 ARG A C 1
ATOM 669 O O . ARG A 1 94 ? 1.264 -11.078 -2.867 1 96.62 94 ARG A O 1
ATOM 676 N N . GLY A 1 95 ? 3.043 -9.781 -2.971 1 95.56 95 GLY A N 1
ATOM 677 C CA . GLY A 1 95 ? 2.793 -9.422 -4.359 1 95.56 95 GLY A CA 1
ATOM 678 C C . GLY A 1 95 ? 3.676 -10.18 -5.336 1 95.56 95 GLY A C 1
ATOM 679 O O . GLY A 1 95 ? 3.371 -10.242 -6.527 1 95.56 95 GLY A O 1
ATOM 680 N N . GLN A 1 96 ? 4.754 -10.719 -4.938 1 96.31 96 GLN A N 1
ATOM 681 C CA . GLN A 1 96 ? 5.676 -11.367 -5.863 1 96.31 96 GLN A CA 1
ATOM 682 C C . GLN A 1 96 ? 5.336 -12.844 -6.039 1 96.31 96 GLN A C 1
ATOM 684 O O . GLN A 1 96 ? 4.828 -13.484 -5.113 1 96.31 96 GLN A O 1
ATOM 689 N N . PRO A 1 97 ? 5.605 -13.336 -7.254 1 94.06 97 PRO A N 1
ATOM 690 C CA . PRO A 1 97 ? 5.438 -14.781 -7.453 1 94.06 97 PRO A CA 1
ATOM 691 C C . PRO A 1 97 ? 6.352 -15.609 -6.555 1 94.06 97 PRO A C 1
ATOM 693 O O . PRO A 1 97 ? 7.41 -15.133 -6.137 1 94.06 97 PRO A O 1
ATOM 696 N N . HIS A 1 98 ? 5.988 -16.828 -6.312 1 94.31 98 HIS A N 1
ATOM 697 C CA . HIS A 1 98 ? 6.703 -17.734 -5.426 1 94.31 98 HIS A CA 1
ATOM 698 C C . HIS A 1 98 ? 8.156 -17.906 -5.863 1 94.31 98 HIS A C 1
ATOM 700 O O . HIS A 1 98 ? 9.062 -17.875 -5.035 1 94.31 98 HIS A O 1
ATOM 706 N N . GLU A 1 99 ? 8.375 -18.078 -7.133 1 94 99 GLU A N 1
ATOM 707 C CA . GLU A 1 99 ? 9.711 -18.312 -7.68 1 94 99 GLU A CA 1
ATOM 708 C C . GLU A 1 99 ? 10.633 -17.125 -7.406 1 94 99 GLU A C 1
ATOM 710 O O . GLU A 1 99 ? 11.836 -17.297 -7.199 1 94 99 GLU A O 1
ATOM 715 N N . ILE A 1 100 ? 10.016 -15.977 -7.371 1 95.38 100 ILE A N 1
ATOM 716 C CA . ILE A 1 100 ? 10.789 -14.773 -7.098 1 95.38 100 ILE A CA 1
ATOM 717 C C . ILE A 1 100 ? 11.148 -14.711 -5.613 1 95.38 100 ILE A C 1
ATOM 719 O O . ILE A 1 100 ? 12.258 -14.312 -5.25 1 95.38 100 ILE A O 1
ATOM 723 N N . HIS A 1 101 ? 10.227 -15.102 -4.75 1 96.38 101 HIS A N 1
ATOM 724 C CA . HIS A 1 101 ? 10.539 -15.172 -3.328 1 96.38 101 HIS A CA 1
ATOM 725 C C . HIS A 1 101 ? 11.75 -16.062 -3.074 1 96.38 101 HIS A C 1
ATOM 727 O O . HIS A 1 101 ? 12.68 -15.672 -2.367 1 96.38 101 HIS A O 1
ATOM 733 N N . ILE A 1 102 ? 11.758 -17.203 -3.693 1 95.12 102 ILE A N 1
ATOM 734 C CA . ILE A 1 102 ? 12.805 -18.188 -3.488 1 95.12 102 ILE A CA 1
ATOM 735 C C . ILE A 1 102 ? 14.117 -17.688 -4.078 1 95.12 102 ILE A C 1
ATOM 737 O O . ILE A 1 102 ? 15.156 -17.703 -3.414 1 95.12 102 ILE A O 1
ATOM 741 N N . ALA A 1 103 ? 14.047 -17.156 -5.246 1 94.88 103 ALA A N 1
ATOM 742 C CA . ALA A 1 103 ? 15.242 -16.703 -5.965 1 94.88 103 ALA A CA 1
ATOM 743 C C . ALA A 1 103 ? 15.852 -15.477 -5.309 1 94.88 103 ALA A C 1
ATOM 745 O O . ALA A 1 103 ? 17.031 -15.188 -5.496 1 94.88 103 ALA A O 1
ATOM 746 N N . SER A 1 104 ? 15.078 -14.742 -4.578 1 94.44 104 SER A N 1
ATOM 747 C CA . SER A 1 104 ? 15.562 -13.523 -3.938 1 94.44 104 SER A CA 1
ATOM 748 C C . SER A 1 104 ? 16.406 -13.844 -2.711 1 94.44 104 SER A C 1
ATOM 750 O O . SER A 1 104 ? 17.125 -12.984 -2.197 1 94.44 104 SER A O 1
ATOM 752 N N . GLY A 1 105 ? 16.281 -15 -2.225 1 93.88 105 GLY A N 1
ATOM 753 C CA . GLY A 1 105 ? 17.062 -15.406 -1.065 1 93.88 105 GLY A CA 1
ATOM 754 C C . GLY A 1 105 ? 16.328 -15.227 0.246 1 93.88 105 GLY A C 1
ATOM 755 O O . GLY A 1 105 ? 16.812 -15.625 1.303 1 93.88 105 GLY A O 1
ATOM 756 N N . ILE A 1 106 ? 15.07 -14.633 0.171 1 95.5 106 ILE A N 1
ATOM 757 C CA . ILE A 1 106 ? 14.359 -14.422 1.424 1 95.5 106 ILE A CA 1
ATOM 758 C C . ILE A 1 106 ? 12.969 -15.055 1.345 1 95.5 106 ILE A C 1
ATOM 760 O O . ILE A 1 106 ? 11.992 -14.484 1.829 1 95.5 106 ILE A O 1
ATOM 764 N N . GLY A 1 107 ? 12.82 -16.062 0.581 1 94.94 107 GLY A N 1
ATOM 765 C CA . GLY A 1 107 ? 11.602 -16.844 0.527 1 94.94 107 GLY A CA 1
ATOM 766 C C . GLY A 1 107 ? 11.453 -17.797 1.698 1 94.94 107 GLY A C 1
ATOM 767 O O . GLY A 1 107 ? 10.352 -18.266 1.987 1 94.94 107 GLY A O 1
ATOM 768 N N . PHE A 1 108 ? 12.516 -18.109 2.428 1 95.44 108 PHE A N 1
ATOM 769 C CA . PHE A 1 108 ? 12.609 -18.859 3.668 1 95.44 108 PHE A CA 1
ATOM 770 C C . PHE A 1 108 ? 12.07 -20.281 3.479 1 95.44 108 PHE A C 1
ATOM 772 O O . PHE A 1 108 ? 11.648 -20.922 4.441 1 95.44 108 PHE A O 1
ATOM 779 N N . GLY A 1 109 ? 11.852 -20.734 2.297 1 93.62 109 GLY A N 1
ATOM 780 C CA . GLY A 1 109 ? 11.406 -22.078 2.006 1 93.62 109 GLY A CA 1
ATOM 781 C C . GLY A 1 109 ? 9.953 -22.312 2.357 1 93.62 109 GLY A C 1
ATOM 782 O O . GLY A 1 109 ? 9.516 -23.469 2.502 1 93.62 109 GLY A O 1
ATOM 783 N N . ILE A 1 110 ? 9.219 -21.234 2.561 1 95.06 110 ILE A N 1
ATOM 784 C CA . ILE A 1 110 ? 7.82 -21.422 2.928 1 95.06 110 ILE A CA 1
ATOM 785 C C . ILE A 1 110 ? 6.949 -21.391 1.674 1 95.06 110 ILE A C 1
ATOM 787 O O . ILE A 1 110 ? 7.422 -21.031 0.591 1 95.06 110 ILE A O 1
ATOM 791 N N . THR A 1 111 ? 5.707 -21.75 1.862 1 95.12 111 THR A N 1
ATOM 792 C CA . THR A 1 111 ? 4.809 -21.891 0.72 1 95.12 111 THR A CA 1
ATOM 793 C C . THR A 1 111 ? 4.344 -20.531 0.233 1 95.12 111 THR A C 1
ATOM 795 O O . THR A 1 111 ? 4.457 -19.531 0.954 1 95.12 111 THR A O 1
ATOM 798 N N . HIS A 1 112 ? 3.811 -20.422 -0.994 1 94.69 112 HIS A N 1
ATOM 799 C CA . HIS A 1 112 ? 3.336 -19.172 -1.573 1 94.69 112 HIS A CA 1
ATOM 800 C C . HIS A 1 112 ? 2.217 -18.578 -0.735 1 94.69 112 HIS A C 1
ATOM 802 O O . HIS A 1 112 ? 2.227 -17.375 -0.452 1 94.69 112 HIS A O 1
ATOM 808 N N . PRO A 1 113 ? 1.239 -19.359 -0.263 1 93.5 113 PRO A N 1
ATOM 809 C CA . PRO A 1 113 ? 0.196 -18.797 0.593 1 93.5 113 PRO A CA 1
ATOM 810 C C . PRO A 1 113 ? 0.748 -18.219 1.896 1 93.5 113 PRO A C 1
ATOM 812 O O . PRO A 1 113 ? 0.257 -17.203 2.385 1 93.5 113 PRO A O 1
ATOM 815 N N . ALA A 1 114 ? 1.735 -18.922 2.408 1 95.06 114 ALA A N 1
ATOM 816 C CA . ALA A 1 114 ? 2.365 -18.406 3.623 1 95.06 114 ALA A CA 1
ATOM 817 C C . ALA A 1 114 ? 3.043 -17.062 3.365 1 95.06 114 ALA A C 1
ATOM 819 O O . ALA A 1 114 ? 3.021 -16.172 4.223 1 95.06 114 ALA A O 1
ATOM 820 N N . HIS A 1 115 ? 3.67 -16.875 2.182 1 97.25 115 HIS A N 1
ATOM 821 C CA . HIS A 1 115 ? 4.246 -15.586 1.816 1 97.25 115 HIS A CA 1
ATOM 822 C C . HIS A 1 115 ? 3.176 -14.5 1.761 1 97.25 115 HIS A C 1
ATOM 824 O O . HIS A 1 115 ? 3.361 -13.414 2.311 1 97.25 115 HIS A O 1
ATOM 830 N N . ILE A 1 116 ? 2.078 -14.805 1.167 1 96.5 116 ILE A N 1
ATOM 831 C CA . ILE A 1 116 ? 0.986 -13.844 1.061 1 96.5 116 ILE A CA 1
ATOM 832 C C . ILE A 1 116 ? 0.517 -13.438 2.455 1 96.5 116 ILE A C 1
ATOM 834 O O . ILE A 1 116 ? 0.345 -12.25 2.74 1 96.5 116 ILE A O 1
ATOM 838 N N . GLY A 1 117 ? 0.321 -14.484 3.312 1 95.62 117 GLY A N 1
ATOM 839 C CA . GLY A 1 117 ? -0.075 -14.211 4.684 1 95.62 117 GLY A CA 1
ATOM 840 C C . GLY A 1 117 ? 0.905 -13.32 5.422 1 95.62 117 GLY A C 1
ATOM 841 O O . GLY A 1 117 ? 0.5 -12.398 6.129 1 95.62 117 GLY A O 1
ATOM 842 N N . LEU A 1 118 ? 2.164 -13.594 5.309 1 96.94 118 LEU A N 1
ATOM 843 C CA . LEU A 1 118 ? 3.205 -12.781 5.934 1 96.94 118 LEU A CA 1
ATOM 844 C C . LEU A 1 118 ? 3.137 -11.336 5.445 1 96.94 118 LEU A C 1
ATOM 846 O O . LEU A 1 118 ? 3.279 -10.406 6.238 1 96.94 118 LEU A O 1
ATOM 850 N N . GLY A 1 119 ? 2.98 -11.133 4.18 1 98.12 119 GLY A N 1
ATOM 851 C CA . GLY A 1 119 ? 2.844 -9.789 3.635 1 98.12 119 GLY A CA 1
ATOM 852 C C . GLY A 1 119 ? 1.69 -9.016 4.242 1 98.12 119 GLY A C 1
ATOM 853 O O . GLY A 1 119 ? 1.858 -7.863 4.656 1 98.12 119 GLY A O 1
ATOM 854 N N . HIS A 1 120 ? 0.533 -9.688 4.324 1 97.38 120 HIS A N 1
ATOM 855 C CA . HIS A 1 120 ? -0.633 -9.055 4.93 1 97.38 120 HIS A CA 1
ATOM 856 C C . HIS A 1 120 ? -0.368 -8.695 6.391 1 97.38 120 HIS A C 1
ATOM 858 O O . HIS A 1 120 ? -0.776 -7.629 6.855 1 97.38 120 HIS A O 1
ATOM 864 N N . LEU A 1 121 ? 0.23 -9.602 7.051 1 97.31 121 LEU A N 1
ATOM 865 C CA . LEU A 1 121 ? 0.506 -9.375 8.469 1 97.31 121 LEU A CA 1
ATOM 866 C C . LEU A 1 121 ? 1.399 -8.156 8.656 1 97.31 121 LEU A C 1
ATOM 868 O O . LEU A 1 121 ? 1.115 -7.297 9.5 1 97.31 121 LEU A O 1
ATOM 872 N N . LEU A 1 122 ? 2.475 -8.047 7.941 1 98.38 122 LEU A N 1
ATOM 873 C CA . LEU A 1 122 ? 3.404 -6.926 8.055 1 98.38 122 LEU A CA 1
ATOM 874 C C . LEU A 1 122 ? 2.705 -5.605 7.758 1 98.38 122 LEU A C 1
ATOM 876 O O . LEU A 1 122 ? 2.848 -4.637 8.508 1 98.38 122 LEU A O 1
ATOM 880 N N . MET A 1 123 ? 1.924 -5.547 6.707 1 98.56 123 MET A N 1
ATOM 881 C CA . MET A 1 123 ? 1.238 -4.316 6.316 1 98.56 123 MET A CA 1
ATOM 882 C C . MET A 1 123 ? 0.181 -3.934 7.348 1 98.56 123 MET A C 1
ATOM 884 O O . MET A 1 123 ? 0.046 -2.758 7.695 1 98.56 123 MET A O 1
ATOM 888 N N . THR A 1 124 ? -0.49 -4.93 7.871 1 98.19 124 THR A N 1
ATOM 889 C CA . THR A 1 124 ? -1.548 -4.668 8.844 1 98.19 124 THR A CA 1
ATOM 890 C C . THR A 1 124 ? -0.96 -4.23 10.18 1 98.19 124 THR A C 1
ATOM 892 O O . THR A 1 124 ? -1.48 -3.316 10.82 1 98.19 124 THR A O 1
ATOM 895 N N . VAL A 1 125 ? 0.071 -4.859 10.609 1 98.12 125 VAL A N 1
ATOM 896 C CA . VAL A 1 125 ? 0.73 -4.461 11.844 1 98.12 125 VAL A CA 1
ATOM 897 C C . VAL A 1 125 ? 1.251 -3.031 11.719 1 98.12 125 VAL A C 1
ATOM 899 O O . VAL A 1 125 ? 1.162 -2.246 12.664 1 98.12 125 VAL A O 1
ATOM 902 N N . SER A 1 126 ? 1.783 -2.719 10.602 1 98.5 126 SER A N 1
ATOM 903 C CA . SER A 1 126 ? 2.258 -1.36 10.352 1 98.5 126 SER A CA 1
ATOM 904 C C . SER A 1 126 ? 1.116 -0.352 10.438 1 98.5 126 SER A C 1
ATOM 906 O O . SER A 1 126 ? 1.26 0.706 11.055 1 98.5 126 SER A O 1
ATOM 908 N N . ALA A 1 127 ? 0.008 -0.648 9.789 1 97.56 127 ALA A N 1
ATOM 909 C CA . ALA A 1 127 ? -1.163 0.223 9.844 1 97.56 127 ALA A CA 1
ATOM 910 C C . ALA A 1 127 ? -1.648 0.397 11.281 1 97.56 127 ALA A C 1
ATOM 912 O O . ALA A 1 127 ? -1.951 1.514 11.711 1 97.56 127 ALA A O 1
ATOM 913 N N . ALA A 1 128 ? -1.695 -0.7 12.023 1 97.25 128 ALA A N 1
ATOM 914 C CA . ALA A 1 128 ? -2.146 -0.655 13.406 1 97.25 128 ALA A CA 1
ATOM 915 C C . ALA A 1 128 ? -1.214 0.2 14.258 1 97.25 128 ALA A C 1
ATOM 917 O O . ALA A 1 128 ? -1.67 0.971 15.109 1 97.25 128 ALA A O 1
ATOM 918 N N . ALA A 1 129 ? 0.068 0.046 14.055 1 97.94 129 ALA A N 1
ATOM 919 C CA . ALA A 1 129 ? 1.05 0.833 14.797 1 97.94 129 ALA A CA 1
ATOM 920 C C . ALA A 1 129 ? 0.869 2.326 14.531 1 97.94 129 ALA A C 1
ATOM 922 O O . ALA A 1 129 ? 0.909 3.137 15.453 1 97.94 129 ALA A O 1
ATOM 923 N N . LEU A 1 130 ? 0.658 2.68 13.305 1 97.38 130 LEU A N 1
ATOM 924 C CA . LEU A 1 130 ? 0.456 4.082 12.961 1 97.38 130 LEU A CA 1
ATOM 925 C C . LEU A 1 130 ? -0.833 4.617 13.578 1 97.38 130 LEU A C 1
ATOM 927 O O . LEU A 1 130 ? -0.874 5.75 14.062 1 97.38 130 LEU A O 1
ATOM 931 N N . ALA A 1 131 ? -1.874 3.805 13.484 1 96.06 131 ALA A N 1
ATOM 932 C CA . ALA A 1 131 ? -3.133 4.203 14.109 1 96.06 131 ALA A CA 1
ATOM 933 C C . ALA A 1 131 ? -2.953 4.438 15.609 1 96.06 131 ALA A C 1
ATOM 935 O O . ALA A 1 131 ? -3.465 5.418 16.156 1 96.06 131 ALA A O 1
ATOM 936 N N . ALA A 1 132 ? -2.246 3.539 16.266 1 95.25 132 ALA A N 1
ATOM 937 C CA . ALA A 1 132 ? -1.987 3.664 17.703 1 95.25 132 ALA A CA 1
ATOM 938 C C . ALA A 1 132 ? -1.187 4.926 18 1 95.25 132 ALA A C 1
ATOM 940 O O . ALA A 1 132 ? -1.51 5.668 18.938 1 95.25 132 ALA A O 1
ATOM 941 N N . LEU A 1 133 ? -0.164 5.215 17.234 1 94.75 133 LEU A N 1
ATOM 942 C CA . LEU A 1 133 ? 0.655 6.406 17.438 1 94.75 133 LEU A CA 1
ATOM 943 C C . LEU A 1 133 ? -0.18 7.672 17.266 1 94.75 133 LEU A C 1
ATOM 945 O O . LEU A 1 133 ? -0.043 8.617 18.047 1 94.75 133 LEU A O 1
ATOM 949 N N . ALA A 1 134 ? -0.98 7.668 16.234 1 93.88 134 ALA A N 1
ATOM 950 C CA . ALA A 1 134 ? -1.859 8.812 16.016 1 93.88 134 ALA A CA 1
ATOM 951 C C . ALA A 1 134 ? -2.781 9.031 17.203 1 93.88 134 ALA A C 1
ATOM 953 O O . ALA A 1 134 ? -2.996 10.172 17.625 1 93.88 134 ALA A O 1
ATOM 954 N N . PHE A 1 135 ? -3.307 7.953 17.703 1 90.19 135 PHE A N 1
ATOM 955 C CA . PHE A 1 135 ? -4.207 8.016 18.844 1 90.19 135 PHE A CA 1
ATOM 956 C C . PHE A 1 135 ? -3.488 8.578 20.062 1 90.19 135 PHE A C 1
ATOM 958 O O . PHE A 1 135 ? -4.016 9.461 20.75 1 90.19 135 PHE A O 1
ATOM 965 N N . VAL A 1 136 ? -2.279 8.109 20.344 1 89.62 136 VAL A N 1
ATOM 966 C CA . VAL A 1 136 ? -1.495 8.523 21.5 1 89.62 136 VAL A CA 1
ATOM 967 C C . VAL A 1 136 ? -1.142 10.008 21.375 1 89.62 136 VAL A C 1
ATOM 969 O O . VAL A 1 136 ? -1.292 10.773 22.328 1 89.62 136 VAL A O 1
ATOM 972 N N . LEU A 1 137 ? -0.781 10.461 20.266 1 88.56 137 LEU A N 1
ATOM 973 C CA . LEU A 1 137 ? -0.389 11.852 20.047 1 88.56 137 LEU A CA 1
ATOM 974 C C . LEU A 1 137 ? -1.588 12.781 20.188 1 88.56 137 LEU A C 1
ATOM 976 O O . LEU A 1 137 ? -1.465 13.875 20.75 1 88.56 137 LEU A O 1
ATOM 980 N N . ASN A 1 138 ? -2.678 12.32 19.719 1 84.25 138 ASN A N 1
ATOM 981 C CA . ASN A 1 138 ? -3.887 13.125 19.844 1 84.25 138 ASN A CA 1
ATOM 982 C C . ASN A 1 138 ? -4.348 13.227 21.297 1 84.25 138 ASN A C 1
ATOM 984 O O . ASN A 1 138 ? -4.871 14.258 21.719 1 84.25 138 ASN A O 1
ATOM 988 N N . ARG A 1 139 ? -4.18 12.203 22.031 1 80.62 139 ARG A N 1
ATOM 989 C CA . ARG A 1 139 ? -4.547 12.219 23.453 1 80.62 139 ARG A CA 1
ATOM 990 C C . ARG A 1 139 ? -3.668 13.188 24.234 1 80.62 139 ARG A C 1
ATOM 992 O O . ARG A 1 139 ? -4.168 13.961 25.047 1 80.62 139 ARG A O 1
ATOM 999 N N . PHE A 1 140 ? -2.402 13.211 23.969 1 76.62 140 PHE A N 1
ATOM 1000 C CA . PHE A 1 140 ? -1.476 14.086 24.672 1 76.62 140 PHE A CA 1
ATOM 1001 C C . PHE A 1 140 ? -1.747 15.547 24.328 1 76.62 140 PHE A C 1
ATOM 1003 O O . PHE A 1 140 ? -1.689 16.422 25.203 1 76.62 140 PHE A O 1
ATOM 1010 N N . ARG A 1 141 ? -2.047 15.812 23.172 1 78.69 141 ARG A N 1
ATOM 1011 C CA . ARG A 1 141 ? -2.348 17.172 22.75 1 78.69 141 ARG A CA 1
ATOM 1012 C C . ARG A 1 141 ? -3.623 17.688 23.422 1 78.69 141 ARG A C 1
ATOM 1014 O O . ARG A 1 141 ? -3.736 18.875 23.719 1 78.69 141 ARG A O 1
ATOM 1021 N N . ARG A 1 142 ? -4.539 16.844 23.641 1 77.12 142 ARG A N 1
ATOM 1022 C CA . ARG A 1 142 ? -5.789 17.219 24.297 1 77.12 142 ARG A CA 1
ATOM 1023 C C . ARG A 1 142 ? -5.562 17.5 25.781 1 77.12 142 ARG A C 1
ATOM 1025 O O . ARG A 1 142 ? -6.141 18.453 26.328 1 77.12 142 ARG A O 1
ATOM 1032 N N . GLU A 1 143 ? -4.699 16.812 26.375 1 75.88 143 GLU A N 1
ATOM 1033 C CA . GLU A 1 143 ? -4.406 16.984 27.797 1 75.88 143 GLU A CA 1
ATOM 1034 C C . GLU A 1 143 ? -3.613 18.266 28.062 1 75.88 143 GLU A C 1
ATOM 1036 O O . GLU A 1 143 ? -3.84 18.953 29.062 1 75.88 143 GLU A O 1
ATOM 1041 N N . ASP A 1 144 ? -2.742 18.609 27.156 1 71.06 144 ASP A N 1
ATOM 1042 C CA . ASP A 1 144 ? -1.954 19.828 27.281 1 71.06 144 ASP A CA 1
ATOM 1043 C C . ASP A 1 144 ? -2.834 21.078 27.141 1 71.06 144 ASP A C 1
ATOM 1045 O O . ASP A 1 144 ? -2.484 22.156 27.625 1 71.06 144 ASP A O 1
ATOM 1049 N N . ARG A 1 145 ? -3.941 20.953 26.5 1 71 145 ARG A N 1
ATOM 1050 C CA . ARG A 1 145 ? -4.824 22.094 26.266 1 71 145 ARG A CA 1
ATOM 1051 C C . ARG A 1 145 ? -5.82 22.25 27.406 1 71 145 ARG A C 1
ATOM 1053 O O . ARG A 1 145 ? -6.551 23.25 27.453 1 71 145 ARG A O 1
ATOM 1060 N N . LYS A 1 146 ? -5.805 21.375 28.297 1 67.12 146 LYS A N 1
ATOM 1061 C CA . LYS A 1 146 ? -6.57 21.562 29.531 1 67.12 146 LYS A CA 1
ATOM 1062 C C . LYS A 1 146 ? -5.727 22.219 30.609 1 67.12 146 LYS A C 1
ATOM 1064 O O . LYS A 1 146 ? -6.223 23.047 31.375 1 67.12 146 LYS A O 1
ATOM 1069 N N . MET B 1 1 ? 6.848 35.25 13.727 1 41.03 1 MET B N 1
ATOM 1070 C CA . MET B 1 1 ? 5.664 34.406 13.836 1 41.03 1 MET B CA 1
ATOM 1071 C C . MET B 1 1 ? 5.293 33.781 12.484 1 41.03 1 MET B C 1
ATOM 1073 O O . MET B 1 1 ? 4.371 32.969 12.391 1 41.03 1 MET B O 1
ATOM 1077 N N . SER B 1 2 ? 5.629 34.438 11.297 1 50.59 2 SER B N 1
ATOM 1078 C CA . SER B 1 2 ? 5.34 34.219 9.891 1 50.59 2 SER B CA 1
ATOM 1079 C C . SER B 1 2 ? 6.18 33.062 9.336 1 50.59 2 SER B C 1
ATOM 1081 O O . SER B 1 2 ? 5.988 32.625 8.195 1 50.59 2 SER B O 1
ATOM 1083 N N . GLU B 1 3 ? 7.281 32.625 10.008 1 51.03 3 GLU B N 1
ATOM 1084 C CA . GLU B 1 3 ? 8.336 31.75 9.539 1 51.03 3 GLU B CA 1
ATOM 1085 C C . GLU B 1 3 ? 7.883 30.281 9.594 1 51.03 3 GLU B C 1
ATOM 1087 O O . GLU B 1 3 ? 8.406 29.438 8.867 1 51.03 3 GLU B O 1
ATOM 1092 N N . GLN B 1 4 ? 6.887 29.891 10.5 1 52.03 4 GLN B N 1
ATOM 1093 C CA . GLN B 1 4 ? 6.473 28.516 10.773 1 52.03 4 GLN B CA 1
ATOM 1094 C C . GLN B 1 4 ? 5.754 27.922 9.57 1 52.03 4 GLN B C 1
ATOM 1096 O O . GLN B 1 4 ? 6.008 26.766 9.203 1 52.03 4 GLN B O 1
ATOM 1101 N N . PRO B 1 5 ? 4.984 28.797 8.93 1 55.78 5 PRO B N 1
ATOM 1102 C CA . PRO B 1 5 ? 4.301 28.203 7.777 1 55.78 5 PRO B CA 1
ATOM 1103 C C . PRO B 1 5 ? 5.25 27.922 6.613 1 55.78 5 PRO B C 1
ATOM 1105 O O . PRO B 1 5 ? 5.066 26.953 5.879 1 55.78 5 PRO B O 1
ATOM 1108 N N . SER B 1 6 ? 6.309 28.734 6.508 1 58.19 6 SER B N 1
ATOM 1109 C CA . SER B 1 6 ? 7.242 28.562 5.398 1 58.19 6 SER B CA 1
ATOM 1110 C C . SER B 1 6 ? 8.086 27.312 5.574 1 58.19 6 SER B C 1
ATOM 1112 O O . SER B 1 6 ? 8.367 26.594 4.605 1 58.19 6 SER B O 1
ATOM 1114 N N . ILE B 1 7 ? 8.516 27.016 6.793 1 53.72 7 ILE B N 1
ATOM 1115 C CA . ILE B 1 7 ? 9.328 25.844 7.074 1 53.72 7 ILE B CA 1
ATOM 1116 C C . ILE B 1 7 ? 8.5 24.578 6.84 1 53.72 7 ILE B C 1
ATOM 1118 O O . ILE B 1 7 ? 8.992 23.609 6.25 1 53.72 7 ILE B O 1
ATOM 1122 N N . LEU B 1 8 ? 7.195 24.609 7.18 1 63.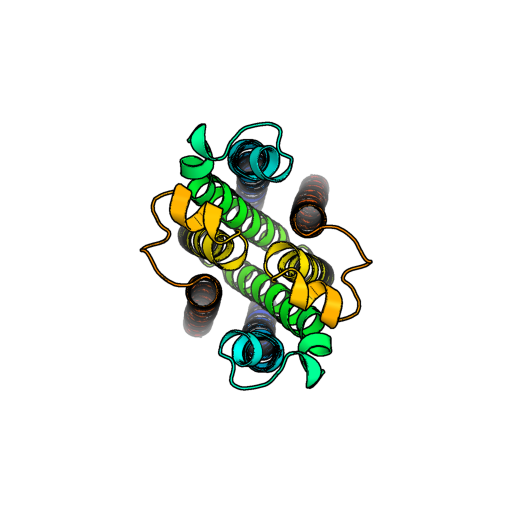44 8 LEU B N 1
ATOM 1123 C CA . LEU B 1 8 ? 6.309 23.469 6.965 1 63.44 8 LEU B CA 1
ATOM 1124 C C . LEU B 1 8 ? 6.109 23.219 5.473 1 63.44 8 LEU B C 1
ATOM 1126 O O . LEU B 1 8 ? 6.145 22.062 5.031 1 63.44 8 LEU B O 1
ATOM 1130 N N . ALA B 1 9 ? 6.039 24.344 4.777 1 67.62 9 ALA B N 1
ATOM 1131 C CA . ALA B 1 9 ? 5.852 24.234 3.336 1 67.62 9 ALA B CA 1
ATOM 1132 C C . ALA B 1 9 ? 7.102 23.672 2.664 1 67.62 9 ALA B C 1
ATOM 1134 O O . ALA B 1 9 ? 7.008 22.844 1.755 1 67.62 9 ALA B O 1
ATOM 1135 N N . SER B 1 10 ? 8.25 24.109 3.143 1 68.56 10 SER B N 1
ATOM 1136 C CA . SER B 1 10 ? 9.508 23.625 2.588 1 68.56 10 SER B CA 1
ATOM 1137 C C . SER B 1 10 ? 9.727 22.156 2.922 1 68.56 10 SER B C 1
ATOM 1139 O O . SER B 1 10 ? 10.195 21.391 2.082 1 68.56 10 SER B O 1
ATOM 1141 N N . GLN B 1 11 ? 9.344 21.75 4.035 1 66.44 11 GLN B N 1
ATOM 1142 C CA . GLN B 1 11 ? 9.469 20.359 4.461 1 66.44 11 GLN B CA 1
ATOM 1143 C C . GLN B 1 11 ? 8.516 19.453 3.682 1 66.44 11 GLN B C 1
ATOM 1145 O O . GLN B 1 11 ? 8.891 18.359 3.25 1 66.44 11 GLN B O 1
ATOM 1150 N N . VAL B 1 12 ? 7.418 20.016 3.408 1 66.19 12 VAL B N 1
ATOM 1151 C CA . VAL B 1 12 ? 6.41 19.281 2.643 1 66.19 12 VAL B CA 1
ATOM 1152 C C . VAL B 1 12 ? 6.906 19.062 1.214 1 66.19 12 VAL B C 1
ATOM 1154 O O . VAL B 1 12 ? 6.816 17.953 0.681 1 66.19 12 VAL B O 1
ATOM 1157 N N . ARG B 1 13 ? 7.543 20.078 0.69 1 71.19 13 ARG B N 1
ATOM 1158 C CA . ARG B 1 13 ? 8.062 19.969 -0.669 1 71.19 13 ARG B CA 1
ATOM 1159 C C . ARG B 1 13 ? 9.211 18.969 -0.738 1 71.19 13 ARG B C 1
ATOM 1161 O O . ARG B 1 13 ? 9.242 18.109 -1.615 1 71.19 13 ARG B O 1
ATOM 1168 N N . ARG B 1 14 ? 10.141 19.188 0.176 1 74.75 14 ARG B N 1
ATOM 1169 C CA . ARG B 1 14 ? 11.32 18.328 0.155 1 74.75 14 ARG B CA 1
ATOM 1170 C C . ARG B 1 14 ? 10.93 16.875 0.378 1 74.75 14 ARG B C 1
ATOM 1172 O O . ARG B 1 14 ? 11.383 15.992 -0.352 1 74.75 14 ARG B O 1
ATOM 1179 N N . HIS B 1 15 ? 10.008 16.625 1.189 1 77.75 15 HIS B N 1
ATOM 1180 C CA . HIS B 1 15 ? 9.609 15.258 1.482 1 77.75 15 HIS B CA 1
ATOM 1181 C C . HIS B 1 15 ? 8.727 14.695 0.376 1 77.75 15 HIS B C 1
ATOM 1183 O O . HIS B 1 15 ? 8.781 13.5 0.077 1 77.75 15 HIS B O 1
ATOM 1189 N N . GLY B 1 16 ? 7.988 15.578 -0.252 1 79.69 16 GLY B N 1
ATOM 1190 C CA . GLY B 1 16 ? 7.148 15.133 -1.353 1 79.69 16 GLY B CA 1
ATOM 1191 C C . GLY B 1 16 ? 7.945 14.664 -2.557 1 79.69 16 GLY B C 1
ATOM 1192 O O . GLY B 1 16 ? 7.723 13.562 -3.062 1 79.69 16 GLY B O 1
ATOM 1193 N N . ILE B 1 17 ? 8.844 15.453 -2.979 1 86.5 17 ILE B N 1
ATOM 1194 C CA . ILE B 1 17 ? 9.711 15.094 -4.102 1 86.5 17 ILE B CA 1
ATOM 1195 C C . ILE B 1 17 ? 10.523 13.852 -3.748 1 86.5 17 ILE B C 1
ATOM 1197 O O . ILE B 1 17 ? 10.656 12.93 -4.559 1 86.5 17 ILE B O 1
ATOM 1201 N N . THR B 1 18 ? 11.023 13.812 -2.566 1 90.94 18 THR B N 1
ATOM 1202 C CA . THR B 1 18 ? 11.789 12.656 -2.105 1 90.94 18 THR B CA 1
ATOM 1203 C C . THR B 1 18 ? 10.93 11.398 -2.107 1 90.94 18 THR B C 1
ATOM 1205 O O . THR B 1 18 ? 11.359 10.344 -2.576 1 90.94 18 THR B O 1
ATOM 1208 N N . GLY B 1 19 ? 9.703 11.523 -1.646 1 95.12 19 GLY B N 1
ATOM 1209 C CA . GLY B 1 19 ? 8.812 10.375 -1.604 1 95.12 19 GLY B CA 1
ATOM 1210 C C . GLY B 1 19 ? 8.539 9.789 -2.975 1 95.12 19 GLY B C 1
ATOM 1211 O O . GLY B 1 19 ? 8.633 8.578 -3.168 1 95.12 19 GLY B O 1
ATOM 1212 N N . ILE B 1 20 ? 8.219 10.648 -3.914 1 95.88 20 ILE B N 1
ATOM 1213 C CA . ILE B 1 20 ? 7.887 10.156 -5.246 1 95.88 20 ILE B CA 1
ATOM 1214 C C . ILE B 1 20 ? 9.141 9.617 -5.926 1 95.88 20 ILE B C 1
ATOM 1216 O O . ILE B 1 20 ? 9.086 8.633 -6.66 1 95.88 20 ILE B O 1
ATOM 1220 N N . ALA B 1 21 ? 10.312 10.289 -5.734 1 97.56 21 ALA B N 1
ATOM 1221 C CA . ALA B 1 21 ? 11.57 9.789 -6.289 1 97.56 21 ALA B CA 1
ATOM 1222 C C . ALA B 1 21 ? 11.898 8.398 -5.754 1 97.56 21 ALA B C 1
ATOM 1224 O O . ALA B 1 21 ? 12.289 7.512 -6.512 1 97.56 21 ALA B O 1
ATOM 1225 N N . ILE B 1 22 ? 11.75 8.188 -4.477 1 98.38 22 ILE B N 1
ATOM 1226 C CA . ILE B 1 22 ? 12.008 6.895 -3.844 1 98.38 22 ILE B CA 1
ATOM 1227 C C . ILE B 1 22 ? 11.039 5.848 -4.402 1 98.38 22 ILE B C 1
ATOM 1229 O O . ILE B 1 22 ? 11.445 4.734 -4.738 1 98.38 22 ILE B O 1
ATOM 1233 N N . HIS B 1 23 ? 9.766 6.223 -4.516 1 98.31 23 HIS B N 1
ATOM 1234 C CA . HIS B 1 23 ? 8.75 5.328 -5.062 1 98.31 23 HIS B CA 1
ATOM 1235 C C . HIS B 1 23 ? 9.094 4.91 -6.488 1 98.31 23 HIS B C 1
ATOM 1237 O O . HIS B 1 23 ? 9.047 3.723 -6.816 1 98.31 23 HIS B O 1
ATOM 1243 N N . LEU B 1 24 ? 9.492 5.848 -7.312 1 98.19 24 LEU B N 1
ATOM 1244 C CA . LEU B 1 24 ? 9.805 5.57 -8.711 1 98.19 24 LEU B CA 1
ATOM 1245 C C . LEU B 1 24 ? 11.102 4.781 -8.828 1 98.19 24 LEU B C 1
ATOM 1247 O O . LEU B 1 24 ? 11.25 3.947 -9.727 1 98.19 24 LEU B O 1
ATOM 1251 N N . ALA B 1 25 ? 12.062 5.086 -7.965 1 98.19 25 ALA B N 1
ATOM 1252 C CA . ALA B 1 25 ? 13.266 4.258 -7.926 1 98.19 25 ALA B CA 1
ATOM 1253 C C . ALA B 1 25 ? 12.922 2.801 -7.637 1 98.19 25 ALA B C 1
ATOM 1255 O O . ALA B 1 25 ? 13.422 1.893 -8.305 1 98.19 25 ALA B O 1
ATOM 1256 N N . GLY B 1 26 ? 12.07 2.574 -6.602 1 98.31 26 GLY B N 1
ATOM 1257 C CA . GLY B 1 26 ? 11.609 1.224 -6.328 1 98.31 26 GLY B CA 1
ATOM 1258 C C . GLY B 1 26 ? 10.922 0.576 -7.516 1 98.31 26 GLY B C 1
ATOM 1259 O O . GLY B 1 26 ? 11.164 -0.595 -7.816 1 98.31 26 GLY B O 1
ATOM 1260 N N . PHE B 1 27 ? 10.078 1.35 -8.172 1 97.44 27 PHE B N 1
ATOM 1261 C CA . PHE B 1 27 ? 9.398 0.874 -9.367 1 97.44 27 PHE B CA 1
ATOM 1262 C C . PHE B 1 27 ? 10.398 0.459 -10.438 1 97.44 27 PHE B C 1
ATOM 1264 O O . PHE B 1 27 ? 10.266 -0.606 -11.039 1 97.44 27 PHE B O 1
ATOM 1271 N N . ALA B 1 28 ? 11.367 1.274 -10.727 1 97.5 28 ALA B N 1
ATOM 1272 C CA . ALA B 1 28 ? 12.359 1.02 -11.766 1 97.5 28 ALA B CA 1
ATOM 1273 C C . ALA B 1 28 ? 13.195 -0.219 -11.438 1 97.5 28 ALA B C 1
ATOM 1275 O O . ALA B 1 28 ? 13.391 -1.088 -12.289 1 97.5 28 ALA B O 1
ATOM 1276 N N . ILE B 1 29 ? 13.672 -0.316 -10.219 1 97.75 29 ILE B N 1
ATOM 1277 C CA . ILE B 1 29 ? 14.453 -1.472 -9.797 1 97.75 29 ILE B CA 1
ATOM 1278 C C . ILE B 1 29 ? 13.594 -2.732 -9.867 1 97.75 29 ILE B C 1
ATOM 1280 O O . ILE B 1 29 ? 14.07 -3.791 -10.281 1 97.75 29 ILE B O 1
ATOM 1284 N N . GLY B 1 30 ? 12.312 -2.607 -9.406 1 96.5 30 GLY B N 1
ATOM 1285 C CA . GLY B 1 30 ? 11.391 -3.73 -9.508 1 96.5 30 GLY B CA 1
ATOM 1286 C C . GLY B 1 30 ? 11.172 -4.203 -10.93 1 96.5 30 GLY B C 1
ATOM 1287 O O . GLY B 1 30 ? 11.078 -5.406 -11.18 1 96.5 30 GLY B O 1
ATOM 1288 N N . PHE B 1 31 ? 11.062 -3.258 -11.836 1 95.38 31 PHE B N 1
ATOM 1289 C CA . PHE B 1 31 ? 10.906 -3.611 -13.242 1 95.38 31 PHE B CA 1
ATOM 1290 C C . PHE B 1 31 ? 12.117 -4.387 -13.742 1 95.38 31 PHE B C 1
ATOM 1292 O O . PHE B 1 31 ? 11.977 -5.41 -14.414 1 95.38 31 PHE B O 1
ATOM 1299 N N . VAL B 1 32 ? 13.289 -4 -13.375 1 94.19 32 VAL B N 1
ATOM 1300 C CA . VAL B 1 32 ? 14.523 -4.629 -13.82 1 94.19 32 VAL B CA 1
ATOM 1301 C C . VAL B 1 32 ? 14.688 -5.988 -13.148 1 94.19 32 VAL B C 1
ATOM 1303 O O . VAL B 1 32 ? 15.141 -6.949 -13.773 1 94.19 32 VAL B O 1
ATOM 1306 N N . SER B 1 33 ? 14.312 -6.094 -11.898 1 94 33 SER B N 1
ATOM 1307 C CA . SER B 1 33 ? 14.594 -7.293 -11.117 1 94 33 SER B CA 1
ATOM 1308 C C . SER B 1 33 ? 13.523 -8.359 -11.336 1 94 33 SER B C 1
ATOM 1310 O O . SER B 1 33 ? 13.828 -9.555 -11.367 1 94 33 SER B O 1
ATOM 1312 N N . THR B 1 34 ? 12.281 -7.945 -11.453 1 93.56 34 THR B N 1
ATOM 1313 C CA . THR B 1 34 ? 11.164 -8.883 -11.578 1 93.56 34 THR B CA 1
ATOM 1314 C C . THR B 1 34 ? 10.469 -8.719 -12.922 1 93.56 34 THR B C 1
ATOM 1316 O O . THR B 1 34 ? 10.133 -9.711 -13.578 1 93.56 34 THR B O 1
ATOM 1319 N N . GLY B 1 35 ? 10.227 -7.496 -13.305 1 93.81 35 GLY B N 1
ATOM 1320 C CA . GLY B 1 35 ? 9.492 -7.242 -14.531 1 93.81 35 GLY B CA 1
ATOM 1321 C C . GLY B 1 35 ? 10.125 -7.891 -15.75 1 93.81 35 GLY B C 1
ATOM 1322 O O . GLY B 1 35 ? 9.445 -8.562 -16.531 1 93.81 35 GLY B O 1
ATOM 1323 N N . LEU B 1 36 ? 11.414 -7.754 -15.867 1 94.62 36 LEU B N 1
ATOM 1324 C CA . LEU B 1 36 ? 12.109 -8.312 -17.016 1 94.62 36 LEU B CA 1
ATOM 1325 C C . LEU B 1 36 ? 12.125 -9.836 -16.953 1 94.62 36 LEU B C 1
ATOM 1327 O O . LEU B 1 36 ? 12.07 -10.508 -17.984 1 94.62 36 LEU B O 1
ATOM 1331 N N . VAL B 1 37 ? 12.234 -10.352 -15.758 1 94.25 37 VAL B N 1
ATOM 1332 C CA . VAL B 1 37 ? 12.195 -11.797 -15.57 1 94.25 37 VAL B CA 1
ATOM 1333 C C . VAL B 1 37 ? 10.82 -12.328 -15.977 1 94.25 37 VAL B C 1
ATOM 1335 O O . VAL B 1 37 ? 10.719 -13.297 -16.734 1 94.25 37 VAL B O 1
ATOM 1338 N N . LEU B 1 38 ? 9.789 -11.695 -15.516 1 93.62 38 LEU B N 1
ATOM 1339 C CA . LEU B 1 38 ? 8.414 -12.125 -15.781 1 93.62 38 LEU B CA 1
ATOM 1340 C C . LEU B 1 38 ? 8.086 -11.984 -17.266 1 93.62 38 LEU B C 1
ATOM 1342 O O . LEU B 1 38 ? 7.262 -12.734 -17.797 1 93.62 38 LEU B O 1
ATOM 1346 N N . GLN B 1 39 ? 8.742 -11.031 -17.938 1 92.31 39 GLN B N 1
ATOM 1347 C CA . GLN B 1 39 ? 8.531 -10.82 -19.359 1 92.31 39 GLN B CA 1
ATOM 1348 C C . GLN B 1 39 ? 9.406 -11.758 -20.188 1 92.31 39 GLN B C 1
ATOM 1350 O O . GLN B 1 39 ? 9.32 -11.773 -21.422 1 92.31 39 GLN B O 1
ATOM 1355 N N . GLY B 1 40 ? 10.32 -12.469 -19.547 1 93.06 40 GLY B N 1
ATOM 1356 C CA . GLY B 1 40 ? 11.188 -13.422 -20.234 1 93.06 40 GLY B CA 1
ATOM 1357 C C . GLY B 1 40 ? 12.375 -12.766 -20.906 1 93.06 40 GLY B C 1
ATOM 1358 O O . GLY B 1 40 ? 13.008 -13.359 -21.766 1 93.06 40 GLY B O 1
ATOM 1359 N N . VAL B 1 41 ? 12.609 -11.539 -20.625 1 93.62 41 VAL B N 1
ATOM 1360 C CA . VAL B 1 41 ? 13.727 -10.812 -21.219 1 93.62 41 VAL B CA 1
ATOM 1361 C C . VAL B 1 41 ? 15.039 -11.289 -20.625 1 93.62 41 VAL B C 1
ATOM 1363 O O . VAL B 1 41 ? 16.047 -11.414 -21.328 1 93.62 41 VAL B O 1
ATOM 1366 N N . ILE B 1 42 ? 15.055 -11.547 -19.297 1 94 42 ILE B N 1
ATOM 1367 C CA . ILE B 1 42 ? 16.203 -12.125 -18.609 1 94 42 ILE B CA 1
ATOM 1368 C C . ILE B 1 42 ? 15.758 -13.344 -17.812 1 94 42 ILE B C 1
ATOM 1370 O O . ILE B 1 42 ? 14.594 -13.438 -17.391 1 94 42 ILE B O 1
ATOM 1374 N N . GLY B 1 43 ? 16.641 -14.359 -17.703 1 93.75 43 GLY B N 1
ATOM 1375 C CA . GLY B 1 43 ? 16.344 -15.539 -16.922 1 93.75 43 GLY B CA 1
ATOM 1376 C C . GLY B 1 43 ? 16.422 -15.297 -15.43 1 93.75 43 GLY B C 1
ATOM 1377 O O . GLY B 1 43 ? 17.109 -14.383 -14.977 1 93.75 43 GLY B O 1
ATOM 1378 N N . ILE B 1 44 ? 15.586 -16.047 -14.688 1 93.25 44 ILE B N 1
ATOM 1379 C CA . ILE B 1 44 ? 15.594 -15.961 -13.227 1 93.25 44 ILE B CA 1
ATOM 1380 C C . ILE B 1 44 ? 17 -16.234 -12.703 1 93.25 44 ILE B C 1
ATOM 1382 O O . ILE B 1 44 ? 17.375 -15.742 -11.633 1 93.25 44 ILE B O 1
ATOM 1386 N N . GLU B 1 45 ? 17.859 -16.906 -13.477 1 92.38 45 GLU B N 1
ATOM 1387 C CA . GLU B 1 45 ? 19.219 -17.297 -13.109 1 92.38 45 GLU B CA 1
ATOM 1388 C C . GLU B 1 45 ? 20.172 -16.109 -13.172 1 92.38 45 GLU B C 1
ATOM 1390 O O . GLU B 1 45 ? 21.281 -16.172 -12.656 1 92.38 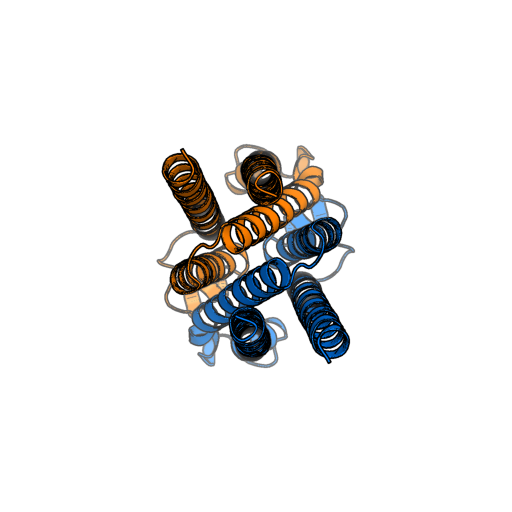45 GLU B O 1
ATOM 1395 N N . ALA B 1 46 ? 19.703 -14.992 -13.859 1 92.81 46 ALA B N 1
ATOM 1396 C CA . ALA B 1 46 ? 20.531 -13.797 -13.953 1 92.81 46 ALA B CA 1
ATOM 1397 C C . ALA B 1 46 ? 20.812 -13.211 -12.57 1 92.81 46 ALA B C 1
ATOM 1399 O O . ALA B 1 46 ? 21.703 -12.375 -12.422 1 92.81 46 ALA B O 1
ATOM 1400 N N . GLY B 1 47 ? 20.109 -13.57 -11.648 1 92.62 47 GLY B N 1
ATOM 1401 C CA . GLY B 1 47 ? 20.391 -13.211 -10.266 1 92.62 47 GLY B CA 1
ATOM 1402 C C . GLY B 1 47 ? 19.859 -11.836 -9.891 1 92.62 47 GLY B C 1
ATOM 1403 O O . GLY B 1 47 ? 20.125 -11.344 -8.797 1 92.62 47 GLY B O 1
ATOM 1404 N N . THR B 1 48 ? 19.094 -11.25 -10.781 1 93.88 48 THR B N 1
ATOM 1405 C CA . THR B 1 48 ? 18.625 -9.891 -10.508 1 93.88 48 THR B CA 1
ATOM 1406 C C . THR B 1 48 ? 17.484 -9.906 -9.492 1 93.88 48 THR B C 1
ATOM 1408 O O . THR B 1 48 ? 17.156 -8.875 -8.906 1 93.88 48 THR B O 1
ATOM 1411 N N . THR B 1 49 ? 16.875 -11.031 -9.258 1 95.25 49 THR B N 1
ATOM 1412 C CA . THR B 1 49 ? 15.719 -11.148 -8.375 1 95.25 49 THR B CA 1
ATOM 1413 C C . THR B 1 49 ? 16.109 -10.836 -6.934 1 95.25 49 THR B C 1
ATOM 1415 O O . THR B 1 49 ? 15.242 -10.555 -6.102 1 95.25 49 THR B O 1
ATOM 1418 N N . VAL B 1 50 ? 17.406 -10.852 -6.594 1 95.31 50 VAL B N 1
ATOM 1419 C CA . VAL B 1 50 ? 17.891 -10.539 -5.254 1 95.31 50 VAL B CA 1
ATOM 1420 C C . VAL B 1 50 ? 17.594 -9.078 -4.918 1 95.31 50 VAL B C 1
ATOM 1422 O O . VAL B 1 50 ? 17.531 -8.703 -3.746 1 95.31 50 VAL B O 1
ATOM 1425 N N . LEU B 1 51 ? 17.328 -8.242 -5.957 1 96.94 51 LEU B N 1
ATOM 1426 C CA . LEU B 1 51 ? 17.062 -6.824 -5.754 1 96.94 51 LEU B CA 1
ATOM 1427 C C . LEU B 1 51 ? 15.586 -6.578 -5.484 1 96.94 51 LEU B C 1
ATOM 1429 O O . LEU B 1 51 ? 15.203 -5.488 -5.059 1 96.94 51 LEU B O 1
ATOM 1433 N N . THR B 1 52 ? 14.719 -7.562 -5.652 1 97.25 52 THR B N 1
ATOM 1434 C CA . THR B 1 52 ? 13.273 -7.375 -5.656 1 97.25 52 THR B CA 1
ATOM 1435 C C . THR B 1 52 ? 12.781 -6.949 -4.277 1 97.25 52 THR B C 1
ATOM 1437 O O . THR B 1 52 ? 11.953 -6.043 -4.156 1 97.25 52 THR B O 1
ATOM 1440 N N . PRO B 1 53 ? 13.25 -7.613 -3.186 1 97.25 53 PRO B N 1
ATOM 1441 C CA . PRO B 1 53 ? 12.797 -7.137 -1.878 1 97.25 53 PRO B CA 1
ATOM 1442 C C . PRO B 1 53 ? 13.156 -5.676 -1.623 1 97.25 53 PRO B C 1
ATOM 1444 O O . PRO B 1 53 ? 12.391 -4.949 -0.983 1 97.25 53 PRO B O 1
ATOM 1447 N N . PHE B 1 54 ? 14.375 -5.266 -2.027 1 98 54 PHE B N 1
ATOM 1448 C CA . PHE B 1 54 ? 14.789 -3.877 -1.892 1 98 54 PHE B CA 1
ATOM 1449 C C . PHE B 1 54 ? 13.922 -2.965 -2.748 1 98 54 PHE B C 1
ATOM 1451 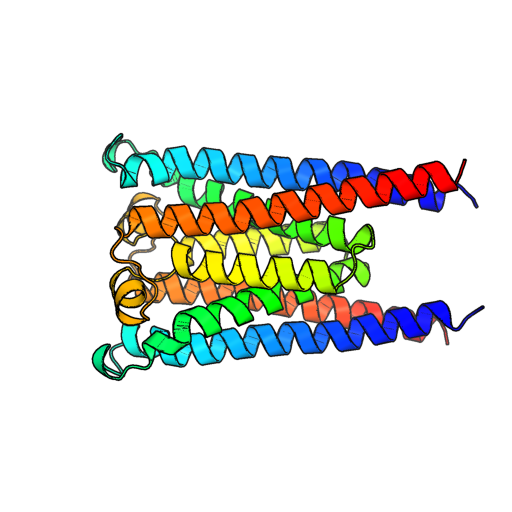O O . PHE B 1 54 ? 13.539 -1.874 -2.314 1 98 54 PHE B O 1
ATOM 1458 N N . ALA B 1 55 ? 13.594 -3.365 -3.977 1 98.44 55 ALA B N 1
ATOM 1459 C CA . ALA B 1 55 ? 12.711 -2.615 -4.867 1 98.44 55 ALA B CA 1
ATOM 1460 C C . ALA B 1 55 ? 11.359 -2.363 -4.215 1 98.44 55 ALA B C 1
ATOM 1462 O O . ALA B 1 55 ? 10.883 -1.226 -4.18 1 98.44 55 ALA B O 1
ATOM 1463 N N . ASP B 1 56 ? 10.766 -3.363 -3.635 1 98.44 56 ASP B N 1
ATOM 1464 C CA . ASP B 1 56 ? 9.445 -3.246 -3.025 1 98.44 56 ASP B CA 1
ATOM 1465 C C . ASP B 1 56 ? 9.508 -2.426 -1.739 1 98.44 56 ASP B C 1
ATOM 1467 O O . ASP B 1 56 ? 8.562 -1.699 -1.416 1 98.44 56 ASP B O 1
ATOM 1471 N N . LEU B 1 57 ? 10.609 -2.57 -0.981 1 98.5 57 LEU B N 1
ATOM 1472 C CA . LEU B 1 57 ? 10.812 -1.726 0.19 1 98.5 57 LEU B CA 1
ATOM 1473 C C . LEU B 1 57 ? 10.758 -0.25 -0.188 1 98.5 57 LEU B C 1
ATOM 1475 O O . LEU B 1 57 ? 10.008 0.522 0.413 1 98.5 57 LEU B O 1
ATOM 1479 N N . LEU B 1 58 ? 11.547 0.123 -1.213 1 98.69 58 LEU B N 1
ATOM 1480 C CA . LEU B 1 58 ? 11.562 1.508 -1.672 1 98.69 58 LEU B CA 1
ATOM 1481 C C . LEU B 1 58 ? 10.188 1.919 -2.203 1 98.69 58 LEU B C 1
ATOM 1483 O O . LEU B 1 58 ? 9.719 3.027 -1.933 1 98.69 58 LEU B O 1
ATOM 1487 N N . TYR B 1 59 ? 9.555 1.052 -2.938 1 98.5 59 TYR B N 1
ATOM 1488 C CA . TYR B 1 59 ? 8.242 1.284 -3.531 1 98.5 59 TYR B CA 1
ATOM 1489 C C . TYR B 1 59 ? 7.211 1.616 -2.461 1 98.5 59 TYR B C 1
ATOM 1491 O O . TYR B 1 59 ? 6.48 2.604 -2.576 1 98.5 59 TYR B O 1
ATOM 1499 N N . GLY B 1 60 ? 7.176 0.813 -1.411 1 98.44 60 GLY B N 1
ATOM 1500 C CA . GLY B 1 60 ? 6.258 1.044 -0.307 1 98.44 60 GLY B CA 1
ATOM 1501 C C . GLY B 1 60 ? 6.617 2.264 0.521 1 98.44 60 GLY B C 1
ATOM 1502 O O . GLY B 1 60 ? 5.742 3.051 0.887 1 98.44 60 GLY B O 1
ATOM 1503 N N . LEU B 1 61 ? 7.902 2.398 0.831 1 98.44 61 LEU B N 1
ATOM 1504 C CA . LEU B 1 61 ? 8.391 3.553 1.575 1 98.44 61 LEU B CA 1
ATOM 1505 C C . LEU B 1 61 ? 8.008 4.852 0.878 1 98.44 61 LEU B C 1
ATOM 1507 O O . LEU B 1 61 ? 7.441 5.754 1.503 1 98.44 61 LEU B O 1
ATOM 1511 N N . GLY B 1 62 ? 8.312 4.906 -0.417 1 98.62 62 GLY B N 1
ATOM 1512 C CA . GLY B 1 62 ? 7.973 6.102 -1.174 1 98.62 62 GLY B CA 1
ATOM 1513 C C . GLY B 1 62 ? 6.484 6.395 -1.192 1 98.62 62 GLY B C 1
ATOM 1514 O O . GLY B 1 62 ? 6.074 7.551 -1.071 1 98.62 62 GLY B O 1
ATOM 1515 N N . LEU B 1 63 ? 5.684 5.371 -1.344 1 98.31 63 LEU B N 1
ATOM 1516 C CA . LEU B 1 63 ? 4.234 5.52 -1.372 1 98.31 63 LEU B CA 1
ATOM 1517 C C . LEU B 1 63 ? 3.727 6.137 -0.074 1 98.31 63 LEU B C 1
ATOM 1519 O O . LEU B 1 63 ? 2.945 7.09 -0.1 1 98.31 63 LEU B O 1
ATOM 1523 N N . VAL B 1 64 ? 4.168 5.625 1.036 1 98.62 64 VAL B N 1
ATOM 1524 C CA . VAL B 1 64 ? 3.721 6.098 2.342 1 98.62 64 VAL B CA 1
ATOM 1525 C C . VAL B 1 64 ? 4.18 7.539 2.555 1 98.62 64 VAL B C 1
ATOM 1527 O O . VAL B 1 64 ? 3.422 8.367 3.061 1 98.62 64 VAL B O 1
ATOM 1530 N N . ILE B 1 65 ? 5.402 7.887 2.148 1 98.19 65 ILE B N 1
ATOM 1531 C CA . ILE B 1 65 ? 5.898 9.25 2.289 1 98.19 65 ILE B CA 1
ATOM 1532 C C . ILE B 1 65 ? 5.043 10.203 1.453 1 98.19 65 ILE B C 1
ATOM 1534 O O . ILE B 1 65 ? 4.668 11.281 1.917 1 98.19 65 ILE B O 1
ATOM 1538 N N . VAL B 1 66 ? 4.707 9.781 0.244 1 98.06 66 VAL B N 1
ATOM 1539 C CA . VAL B 1 66 ? 3.893 10.617 -0.633 1 98.06 66 VAL B CA 1
ATOM 1540 C C . VAL B 1 66 ? 2.529 10.859 0.01 1 98.06 66 VAL B C 1
ATOM 1542 O O . VAL B 1 66 ? 2.047 12 0.038 1 98.06 66 VAL B O 1
ATOM 1545 N N . VAL B 1 67 ? 1.913 9.828 0.504 1 98.12 67 VAL B N 1
ATOM 1546 C CA . VAL B 1 67 ? 0.608 9.953 1.145 1 98.12 67 VAL B CA 1
ATOM 1547 C C . VAL B 1 67 ? 0.713 10.883 2.355 1 98.12 67 VAL B C 1
ATOM 1549 O O . VAL B 1 67 ? -0.13 11.758 2.547 1 98.12 67 VAL B O 1
ATOM 1552 N N . ALA B 1 68 ? 1.738 10.688 3.143 1 97.25 68 ALA B N 1
ATOM 1553 C CA . ALA B 1 68 ? 1.933 11.484 4.352 1 97.25 68 ALA B CA 1
ATOM 1554 C C . ALA B 1 68 ? 2.111 12.961 4.008 1 97.25 68 ALA B C 1
ATOM 1556 O O . ALA B 1 68 ? 1.506 13.828 4.641 1 97.25 68 ALA B O 1
ATOM 1557 N N . VAL B 1 69 ? 2.92 13.195 3.027 1 95.88 69 VAL B N 1
ATOM 1558 C CA . VAL B 1 69 ? 3.195 14.57 2.625 1 95.88 69 VAL B CA 1
ATOM 1559 C C . VAL B 1 69 ? 1.929 15.203 2.053 1 95.88 69 VAL B C 1
ATOM 1561 O O . VAL B 1 69 ? 1.623 16.359 2.342 1 95.88 69 VAL B O 1
ATOM 1564 N N . ALA B 1 70 ? 1.222 14.461 1.245 1 96.81 70 ALA B N 1
ATOM 1565 C CA . ALA B 1 70 ? -0.039 14.969 0.706 1 96.81 70 ALA B CA 1
ATOM 1566 C C . ALA B 1 70 ? -1.016 15.312 1.827 1 96.81 70 ALA B C 1
ATOM 1568 O O . ALA B 1 70 ? -1.667 16.359 1.788 1 96.81 70 ALA B O 1
ATOM 1569 N N . ALA B 1 71 ? -1.104 14.461 2.773 1 94.94 71 ALA B N 1
ATOM 1570 C CA . ALA B 1 71 ? -1.983 14.695 3.914 1 94.94 71 ALA B CA 1
ATOM 1571 C C . ALA B 1 71 ? -1.569 15.961 4.672 1 94.94 71 ALA B C 1
ATOM 1573 O O . ALA B 1 71 ? -2.412 16.797 5.012 1 94.94 71 ALA B O 1
ATOM 1574 N N . ARG B 1 72 ? -0.315 16.172 4.926 1 92.19 72 ARG B N 1
ATOM 1575 C CA . ARG B 1 72 ? 0.19 17.312 5.668 1 92.19 72 ARG B CA 1
ATOM 1576 C C . ARG B 1 72 ? 0.024 18.594 4.867 1 92.19 72 ARG B C 1
ATOM 1578 O O . ARG B 1 72 ? -0.135 19.688 5.441 1 92.19 72 ARG B O 1
ATOM 1585 N N . ALA B 1 73 ? 0.112 18.391 3.576 1 92.12 73 ALA B N 1
ATOM 1586 C CA . ALA B 1 73 ? -0.05 19.562 2.711 1 92.12 73 ALA B CA 1
ATOM 1587 C C . ALA B 1 73 ? -1.496 20.047 2.711 1 92.12 73 ALA B C 1
ATOM 1589 O O . ALA B 1 73 ? -1.798 21.109 2.18 1 92.12 73 ALA B O 1
ATOM 1590 N N . GLY B 1 74 ? -2.443 19.188 3.283 1 91.25 74 GLY B N 1
ATOM 1591 C CA . GLY B 1 74 ? -3.83 19.609 3.389 1 91.25 74 GLY B CA 1
ATOM 1592 C C . GLY B 1 74 ? -4.707 19.062 2.281 1 91.25 74 GLY B C 1
ATOM 1593 O O . GLY B 1 74 ? -5.84 19.516 2.094 1 91.25 74 GLY B O 1
ATOM 1594 N N . VAL B 1 75 ? -4.211 18.172 1.492 1 93.75 75 VAL B N 1
ATOM 1595 C CA . VAL B 1 75 ? -5.066 17.516 0.507 1 93.75 75 VAL B CA 1
ATOM 1596 C C . VAL B 1 75 ? -6.328 16.984 1.186 1 93.75 75 VAL B C 1
ATOM 1598 O O . VAL B 1 75 ? -6.254 16.312 2.217 1 93.75 75 VAL B O 1
ATOM 1601 N N . PRO B 1 76 ? -7.449 17.359 0.61 1 94.25 76 PRO B N 1
ATOM 1602 C CA . PRO B 1 76 ? -8.695 16.906 1.236 1 94.25 76 PRO B CA 1
ATOM 1603 C C . PRO B 1 76 ? -8.781 15.383 1.359 1 94.25 76 PRO B C 1
ATOM 1605 O O . PRO B 1 76 ? -8.32 14.664 0.473 1 94.25 76 PRO B O 1
ATOM 1608 N N . MET B 1 77 ? -9.438 14.852 2.314 1 94.94 77 MET B N 1
ATOM 1609 C CA . MET B 1 77 ? -9.508 13.422 2.625 1 94.94 77 MET B CA 1
ATOM 1610 C C . MET B 1 77 ? -10.203 12.656 1.509 1 94.94 77 MET B C 1
ATOM 1612 O O . MET B 1 77 ? -9.891 11.492 1.259 1 94.94 77 MET B O 1
ATOM 1616 N N . LYS B 1 78 ? -11.125 13.305 0.873 1 95.62 78 LYS B N 1
ATOM 1617 C CA . LYS B 1 78 ? -11.828 12.609 -0.203 1 95.62 78 LYS B CA 1
ATOM 1618 C C . LYS B 1 78 ? -10.852 12.156 -1.289 1 95.62 78 LYS B C 1
ATOM 1620 O O . LYS B 1 78 ? -11 11.07 -1.847 1 95.62 78 LYS B O 1
ATOM 1625 N N . TYR B 1 79 ? -9.875 12.961 -1.662 1 97.19 79 TYR B N 1
ATOM 1626 C CA . TYR B 1 79 ? -8.898 12.594 -2.68 1 97.19 79 TYR B CA 1
ATOM 1627 C C . TYR B 1 79 ? -7.945 11.523 -2.162 1 97.19 79 TYR B C 1
ATOM 1629 O O . TYR B 1 79 ? -7.523 10.648 -2.916 1 97.19 79 TYR B O 1
ATOM 1637 N N . LEU B 1 80 ? -7.594 11.609 -0.869 1 97.69 80 LEU B N 1
ATOM 1638 C CA . LEU B 1 80 ? -6.777 10.57 -0.258 1 97.69 80 LEU B CA 1
ATOM 1639 C C . LEU B 1 80 ? -7.523 9.234 -0.242 1 97.69 80 LEU B C 1
ATOM 1641 O O . LEU B 1 80 ? -6.934 8.188 -0.512 1 97.69 80 LEU B O 1
ATOM 1645 N N . ALA B 1 81 ? -8.797 9.305 0 1 97.56 81 ALA B N 1
ATOM 1646 C CA . ALA B 1 81 ? -9.617 8.102 -0.005 1 97.56 81 ALA B CA 1
ATOM 1647 C C . ALA B 1 81 ? -9.703 7.496 -1.404 1 97.56 81 ALA B C 1
ATOM 1649 O O . ALA B 1 81 ? -9.609 6.277 -1.569 1 97.56 81 ALA B O 1
ATOM 1650 N N . ILE B 1 82 ? -9.883 8.336 -2.375 1 98.5 82 ILE B N 1
ATOM 1651 C CA . ILE B 1 82 ? -9.914 7.871 -3.758 1 98.5 82 ILE B CA 1
ATOM 1652 C C . ILE B 1 82 ? -8.586 7.215 -4.113 1 98.5 82 ILE B C 1
ATOM 1654 O O . ILE B 1 82 ? -8.555 6.129 -4.691 1 98.5 82 ILE B O 1
ATOM 1658 N N . ALA B 1 83 ? -7.52 7.898 -3.76 1 98.62 83 ALA B N 1
ATOM 1659 C CA . ALA B 1 83 ? -6.199 7.324 -4 1 98.62 83 ALA B CA 1
ATOM 1660 C C . ALA B 1 83 ? -6.059 5.965 -3.316 1 98.62 83 ALA B C 1
ATOM 1662 O O . ALA B 1 83 ? -5.52 5.023 -3.9 1 98.62 83 ALA B O 1
ATOM 1663 N N . GLY B 1 84 ? -6.527 5.855 -2.09 1 98.62 84 GLY B N 1
ATOM 1664 C CA . GLY B 1 84 ? -6.48 4.602 -1.36 1 98.62 84 GLY B CA 1
ATOM 1665 C C . GLY B 1 84 ? -7.266 3.488 -2.031 1 98.62 84 GLY B C 1
ATOM 1666 O O . GLY B 1 84 ? -6.82 2.34 -2.062 1 98.62 84 GLY B O 1
ATOM 1667 N N . ALA B 1 85 ? -8.422 3.867 -2.533 1 98.62 85 ALA B N 1
ATOM 1668 C CA . ALA B 1 85 ? -9.227 2.889 -3.262 1 98.62 85 ALA B CA 1
ATOM 1669 C C . ALA B 1 85 ? -8.484 2.389 -4.5 1 98.62 85 ALA B C 1
ATOM 1671 O O . ALA B 1 85 ? -8.453 1.185 -4.766 1 98.62 85 ALA B O 1
ATOM 1672 N N . VAL B 1 86 ? -7.895 3.285 -5.246 1 98.75 86 VAL B N 1
ATOM 1673 C CA . VAL B 1 86 ? -7.164 2.92 -6.453 1 98.75 86 VAL B CA 1
ATOM 1674 C C . VAL B 1 86 ? -5.953 2.062 -6.086 1 98.75 86 VAL B C 1
ATOM 1676 O O . VAL B 1 86 ? -5.66 1.07 -6.758 1 98.75 86 VAL B O 1
ATOM 1679 N N . ILE B 1 87 ? -5.25 2.439 -5.035 1 98.69 87 ILE B N 1
ATOM 1680 C CA . ILE B 1 87 ? -4.129 1.65 -4.539 1 98.69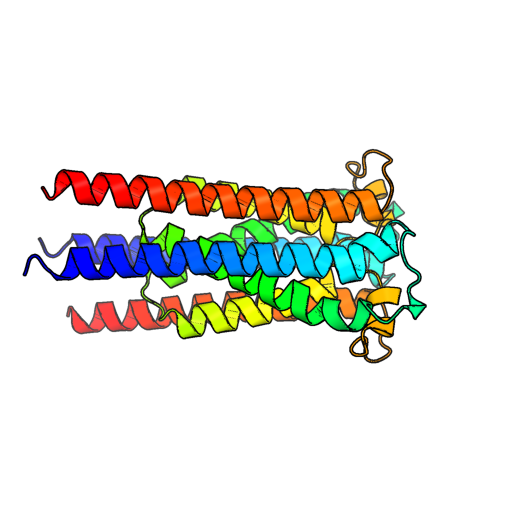 87 ILE B CA 1
ATOM 1681 C C . ILE B 1 87 ? -4.613 0.263 -4.125 1 98.69 87 ILE B C 1
ATOM 1683 O O . ILE B 1 87 ? -3.947 -0.739 -4.391 1 98.69 87 ILE B O 1
ATOM 1687 N N . GLY B 1 88 ? -5.785 0.139 -3.504 1 98.69 88 GLY B N 1
ATOM 1688 C CA . GLY B 1 88 ? -6.367 -1.146 -3.152 1 98.69 88 GLY B CA 1
ATOM 1689 C C . GLY B 1 88 ? -6.637 -2.029 -4.355 1 98.69 88 GLY B C 1
ATOM 1690 O O . GLY B 1 88 ? -6.34 -3.225 -4.336 1 98.69 88 GLY B O 1
ATOM 1691 N N . VAL B 1 89 ? -7.176 -1.414 -5.398 1 98.44 89 VAL B N 1
ATOM 1692 C CA . VAL B 1 89 ? -7.379 -2.158 -6.641 1 98.44 89 VAL B CA 1
ATOM 1693 C C . VAL B 1 89 ? -6.031 -2.602 -7.203 1 98.44 89 VAL B C 1
ATOM 1695 O O . VAL B 1 89 ? -5.902 -3.709 -7.727 1 98.44 89 VAL B O 1
ATOM 1698 N N . GLY B 1 90 ? -5.082 -1.749 -7.141 1 98.62 90 GLY B N 1
ATOM 1699 C CA . GLY B 1 90 ? -3.736 -2.123 -7.543 1 98.62 90 GLY B CA 1
ATOM 1700 C C . GLY B 1 90 ? -3.188 -3.307 -6.77 1 98.62 90 GLY B C 1
ATOM 1701 O O . GLY B 1 90 ? -2.539 -4.184 -7.344 1 98.62 90 GLY B O 1
ATOM 1702 N N . LEU B 1 91 ? -3.43 -3.348 -5.473 1 98.38 91 LEU B N 1
ATOM 1703 C CA . LEU B 1 91 ? -2.996 -4.453 -4.625 1 98.38 91 LEU B CA 1
ATOM 1704 C C . LEU B 1 91 ? -3.627 -5.766 -5.082 1 98.38 91 LEU B C 1
ATOM 1706 O O . LEU B 1 91 ? -2.982 -6.816 -5.043 1 98.38 91 LEU B O 1
ATOM 1710 N N . PHE B 1 92 ? -4.859 -5.703 -5.488 1 98.25 92 PHE B N 1
ATOM 1711 C CA . PHE B 1 92 ? -5.523 -6.895 -6.008 1 98.25 92 PHE B CA 1
ATOM 1712 C C . PHE B 1 92 ? -4.762 -7.461 -7.203 1 98.25 92 PHE B C 1
ATOM 1714 O O . PHE B 1 92 ? -4.398 -8.641 -7.215 1 98.25 92 PHE B O 1
ATOM 1721 N N . TYR B 1 93 ? -4.422 -6.617 -8.117 1 98 93 TYR B N 1
ATOM 1722 C CA . TYR B 1 93 ? -3.793 -7.082 -9.344 1 98 93 TYR B CA 1
ATOM 1723 C C . TYR B 1 93 ? -2.336 -7.465 -9.109 1 98 93 TYR B C 1
ATOM 1725 O O . TYR B 1 93 ? -1.822 -8.398 -9.727 1 98 93 TYR B O 1
ATOM 1733 N N . ARG B 1 94 ? -1.772 -6.777 -8.234 1 96.75 94 ARG B N 1
ATOM 1734 C CA . ARG B 1 94 ? -0.364 -7.051 -7.965 1 96.75 94 ARG B CA 1
ATOM 1735 C C . ARG B 1 94 ? -0.202 -8.281 -7.078 1 96.75 94 ARG B C 1
ATOM 1737 O O . ARG B 1 94 ? 0.784 -9.016 -7.199 1 96.75 94 ARG B O 1
ATOM 1744 N N . GLY B 1 95 ? -1.135 -8.547 -6.211 1 95.56 95 GLY B N 1
ATOM 1745 C CA . GLY B 1 95 ? -0.843 -9.406 -5.074 1 95.56 95 GLY B CA 1
ATOM 1746 C C . GLY B 1 95 ? -1.579 -10.734 -5.121 1 95.56 95 GLY B C 1
ATOM 1747 O O . GLY B 1 95 ? -1.2 -11.688 -4.434 1 95.56 95 GLY B O 1
ATOM 1748 N N . GLN B 1 96 ? -2.617 -10.867 -5.852 1 96.31 96 GLN B N 1
ATOM 1749 C CA . GLN B 1 96 ? -3.404 -12.094 -5.855 1 96.31 96 GLN B CA 1
ATOM 1750 C C . GLN B 1 96 ? -2.883 -13.078 -6.898 1 96.31 96 GLN B C 1
ATOM 1752 O O . GLN B 1 96 ? -2.367 -12.672 -7.941 1 96.31 96 GLN B O 1
ATOM 1757 N N . PRO B 1 97 ? -3.016 -14.359 -6.57 1 94 97 PRO B N 1
ATOM 1758 C CA . PRO B 1 97 ? -2.666 -15.367 -7.578 1 94 97 PRO B CA 1
ATOM 1759 C C . PRO B 1 97 ? -3.523 -15.258 -8.836 1 94 97 PRO B C 1
ATOM 1761 O O . PRO B 1 97 ? -4.656 -14.773 -8.781 1 94 97 PRO B O 1
ATOM 1764 N N . HIS B 1 98 ? -3.037 -15.766 -9.914 1 94.31 98 HIS B N 1
ATOM 1765 C CA . HIS B 1 98 ? -3.688 -15.688 -11.219 1 94.31 98 HIS B CA 1
ATOM 1766 C C . HIS B 1 98 ? -5.078 -16.312 -11.18 1 94.31 98 HIS B C 1
ATOM 1768 O O . HIS B 1 98 ? -6.031 -15.758 -11.727 1 94.31 98 HIS B O 1
ATOM 1774 N N . GLU B 1 99 ? -5.195 -17.453 -10.562 1 93.94 99 GLU B N 1
ATOM 1775 C CA . GLU B 1 99 ? -6.457 -18.188 -10.492 1 93.94 99 GLU B CA 1
ATOM 1776 C C . GLU B 1 99 ? -7.531 -17.375 -9.781 1 93.94 99 GLU B C 1
ATOM 1778 O O . GLU B 1 99 ? -8.711 -17.453 -10.117 1 93.94 99 GLU B O 1
ATOM 1783 N N . ILE B 1 100 ? -7.055 -16.578 -8.836 1 95.19 100 ILE B N 1
ATOM 1784 C CA . ILE B 1 100 ? -7.984 -15.734 -8.102 1 95.19 100 ILE B CA 1
ATOM 1785 C C . ILE B 1 100 ? -8.438 -14.57 -8.984 1 95.19 100 ILE B C 1
ATOM 1787 O O . ILE B 1 100 ? -9.609 -14.18 -8.945 1 95.19 100 ILE B O 1
ATOM 1791 N N . HIS B 1 101 ? -7.535 -14.008 -9.781 1 96.31 101 HIS B N 1
ATOM 1792 C CA . HIS B 1 101 ? -7.926 -12.969 -10.727 1 96.31 101 HIS B CA 1
ATOM 1793 C C . HIS B 1 101 ? -9.031 -13.453 -11.656 1 96.31 101 HIS B C 1
ATOM 1795 O O . HIS B 1 101 ? -10.039 -12.766 -11.844 1 96.31 101 HIS B O 1
ATOM 1801 N N . ILE B 1 102 ? -8.875 -14.625 -12.164 1 95 102 ILE B N 1
ATOM 1802 C CA . ILE B 1 102 ? -9.82 -15.195 -13.125 1 95 102 ILE B CA 1
ATOM 1803 C C . ILE B 1 102 ? -11.148 -15.484 -12.422 1 95 102 ILE B C 1
ATOM 1805 O O . ILE B 1 102 ? -12.211 -15.094 -12.906 1 95 102 ILE B O 1
ATOM 1809 N N . ALA B 1 103 ? -11.062 -16.078 -11.289 1 94.88 103 ALA B N 1
ATOM 1810 C CA . ALA B 1 103 ? -12.25 -16.516 -10.562 1 94.88 103 ALA B CA 1
ATOM 1811 C C . ALA B 1 103 ? -13.039 -15.328 -10.023 1 94.88 103 ALA B C 1
ATOM 1813 O O . ALA B 1 103 ? -14.227 -15.438 -9.742 1 94.88 103 ALA B O 1
ATOM 1814 N N . SER B 1 104 ? -12.398 -14.211 -9.852 1 94.5 104 SER B N 1
ATOM 1815 C CA . SER B 1 104 ? -13.055 -13.023 -9.312 1 94.5 104 SER B CA 1
ATOM 1816 C C . SER B 1 104 ? -13.93 -12.352 -10.359 1 94.5 104 SER B C 1
ATOM 1818 O O . SER B 1 104 ? -14.758 -11.5 -10.031 1 94.5 104 SER B O 1
ATOM 1820 N N . GLY B 1 105 ? -13.695 -12.656 -11.562 1 93.88 105 GLY B N 1
ATOM 1821 C CA . GLY B 1 105 ? -14.484 -12.078 -12.641 1 93.88 105 GLY B CA 1
ATOM 1822 C C . GLY B 1 105 ? -13.844 -10.844 -13.25 1 93.88 105 GLY B C 1
ATOM 1823 O O . GLY B 1 105 ? -14.344 -10.305 -14.234 1 93.88 105 GLY B O 1
ATOM 1824 N N . ILE B 1 106 ? -12.672 -10.391 -12.672 1 95.44 106 ILE B N 1
ATOM 1825 C CA . ILE B 1 106 ? -12.07 -9.18 -13.219 1 95.44 106 ILE B CA 1
ATOM 1826 C C . ILE B 1 106 ? -10.617 -9.453 -13.602 1 95.44 106 ILE B C 1
ATOM 1828 O O . ILE B 1 106 ? -9.75 -8.609 -13.406 1 95.44 106 ILE B O 1
ATOM 1832 N N . GLY B 1 107 ? -10.312 -10.656 -13.9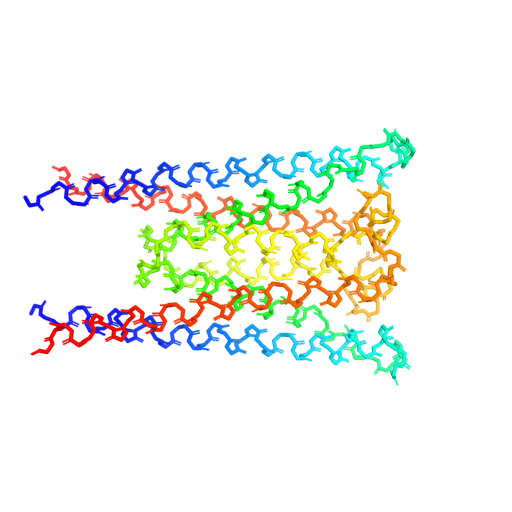38 1 94.94 107 GLY B N 1
ATOM 1833 C CA . GLY B 1 107 ? -9.008 -11.016 -14.461 1 94.94 107 GLY B CA 1
ATOM 1834 C C . GLY B 1 107 ? -8.82 -10.625 -15.914 1 94.94 107 GLY B C 1
ATOM 1835 O O . GLY B 1 107 ? -7.688 -10.547 -16.406 1 94.94 107 GLY B O 1
ATOM 1836 N N . PHE B 1 108 ? -9.875 -10.367 -16.656 1 95.44 108 PHE B N 1
ATOM 1837 C CA . PHE B 1 108 ? -9.961 -9.828 -18.016 1 95.44 108 PHE B CA 1
ATOM 1838 C C . PHE B 1 108 ? -9.25 -10.75 -19 1 95.44 108 PHE B C 1
ATOM 1840 O O . PHE B 1 108 ? -8.836 -10.312 -20.078 1 95.44 108 PHE B O 1
ATOM 1847 N N . GLY B 1 109 ? -8.898 -11.922 -18.625 1 93.81 109 GLY B N 1
ATOM 1848 C CA . GLY B 1 109 ? -8.289 -12.906 -19.516 1 93.81 109 GLY B CA 1
ATOM 1849 C C . GLY B 1 109 ? -6.836 -12.594 -19.828 1 93.81 109 GLY B C 1
ATOM 1850 O O . GLY B 1 109 ? -6.285 -13.102 -20.812 1 93.81 109 GLY B O 1
ATOM 1851 N N . ILE B 1 110 ? -6.25 -11.719 -19.031 1 94.94 110 ILE B N 1
ATOM 1852 C CA . ILE B 1 110 ? -4.863 -11.359 -19.312 1 94.94 110 ILE B CA 1
ATOM 1853 C C . ILE B 1 110 ? -3.932 -12.242 -18.469 1 94.94 110 ILE B C 1
ATOM 1855 O O . ILE B 1 110 ? -4.383 -12.945 -17.562 1 94.94 110 ILE B O 1
ATOM 1859 N N . THR B 1 111 ? -2.68 -12.164 -18.812 1 95.19 111 THR B N 1
ATOM 1860 C CA . THR B 1 111 ? -1.709 -13.047 -18.172 1 95.19 111 THR B CA 1
ATOM 1861 C C . THR B 1 111 ? -1.374 -12.57 -16.766 1 95.19 111 THR B C 1
ATOM 1863 O O . THR B 1 111 ? -1.647 -11.414 -16.422 1 95.19 111 THR B O 1
ATOM 1866 N N . HIS B 1 112 ? -0.784 -13.414 -15.93 1 94.5 112 HIS B N 1
ATOM 1867 C CA . HIS B 1 112 ? -0.423 -13.078 -14.555 1 94.5 112 HIS B CA 1
ATOM 1868 C C . HIS B 1 112 ? 0.565 -11.914 -14.523 1 94.5 112 HIS B C 1
ATOM 1870 O O . HIS B 1 112 ? 0.394 -10.977 -13.742 1 94.5 112 HIS B O 1
ATOM 1876 N N . PRO B 1 113 ? 1.612 -11.906 -15.367 1 93.44 113 PRO B N 1
ATOM 1877 C CA . PRO B 1 113 ? 2.525 -10.758 -15.367 1 93.44 113 PRO B CA 1
ATOM 1878 C C . PRO B 1 113 ? 1.828 -9.453 -15.734 1 93.44 113 PRO B C 1
ATOM 1880 O O . PRO B 1 113 ? 2.164 -8.391 -15.195 1 93.44 113 PRO B O 1
ATOM 1883 N N . ALA B 1 114 ? 0.899 -9.578 -16.656 1 95.06 114 ALA B N 1
ATOM 1884 C CA . ALA B 1 114 ? 0.141 -8.383 -17.031 1 95.06 114 ALA B CA 1
ATOM 1885 C C . ALA B 1 114 ? -0.674 -7.867 -15.844 1 95.06 114 ALA B C 1
ATOM 1887 O O . ALA B 1 114 ? -0.81 -6.656 -15.656 1 95.06 114 ALA B O 1
ATOM 1888 N N . HIS B 1 115 ? -1.252 -8.766 -15.008 1 97.25 115 HIS B N 1
ATOM 1889 C CA . HIS B 1 115 ? -1.951 -8.359 -13.797 1 97.25 115 HIS B CA 1
ATOM 1890 C C . HIS B 1 115 ? -1.016 -7.621 -12.844 1 97.25 115 HIS B C 1
ATOM 1892 O O . HIS B 1 115 ? -1.362 -6.559 -12.32 1 97.25 115 HIS B O 1
ATOM 1898 N N . ILE B 1 116 ? 0.149 -8.141 -12.664 1 96.44 116 ILE B N 1
ATOM 1899 C CA . ILE B 1 116 ? 1.124 -7.52 -11.766 1 96.44 116 ILE B CA 1
ATOM 1900 C C . ILE B 1 116 ? 1.462 -6.117 -12.266 1 96.44 116 ILE B C 1
ATOM 1902 O O . ILE B 1 116 ? 1.478 -5.16 -11.484 1 96.44 116 ILE B O 1
ATOM 1906 N N . GLY B 1 117 ? 1.73 -6.035 -13.609 1 95.62 117 GLY B N 1
ATOM 1907 C CA . GLY B 1 117 ? 2.008 -4.738 -14.203 1 95.62 117 GLY B CA 1
ATOM 1908 C C . GLY B 1 117 ? 0.888 -3.734 -13.992 1 95.62 117 GLY B C 1
ATOM 1909 O O . GLY B 1 117 ? 1.14 -2.574 -13.664 1 95.62 117 GLY B O 1
ATOM 1910 N N . LEU B 1 118 ? -0.319 -4.148 -14.211 1 96.94 118 LEU B N 1
ATOM 1911 C CA . LEU B 1 118 ? -1.482 -3.293 -14.008 1 96.94 118 LEU B CA 1
ATOM 1912 C C . LEU B 1 118 ? -1.553 -2.809 -12.562 1 96.94 118 LEU B C 1
ATOM 1914 O O . LEU B 1 118 ? -1.851 -1.64 -12.312 1 96.94 118 LEU B O 1
ATOM 1918 N N . GLY B 1 119 ? -1.346 -3.666 -11.617 1 98.06 119 GLY B N 1
ATOM 1919 C CA . GLY B 1 119 ? -1.331 -3.281 -10.219 1 98.06 119 GLY B CA 1
ATOM 1920 C C . GLY B 1 119 ? -0.315 -2.197 -9.906 1 98.06 119 GLY B C 1
ATOM 1921 O O . GLY B 1 119 ? -0.639 -1.205 -9.25 1 98.06 119 GLY B O 1
ATOM 1922 N N . HIS B 1 120 ? 0.901 -2.398 -10.414 1 97.19 120 HIS B N 1
ATOM 1923 C CA . HIS B 1 120 ? 1.945 -1.4 -10.211 1 97.19 120 HIS B CA 1
ATOM 1924 C C . HIS B 1 120 ? 1.55 -0.061 -10.828 1 97.19 120 HIS B C 1
ATOM 1926 O O . HIS B 1 120 ? 1.794 0.994 -10.234 1 97.19 120 HIS B O 1
ATOM 1932 N N . LEU B 1 121 ? 1.032 -0.146 -11.992 1 97.31 121 LEU B N 1
ATOM 1933 C CA . LEU B 1 121 ? 0.65 1.078 -12.688 1 97.31 121 LEU B CA 1
ATOM 1934 C C . LEU B 1 121 ? -0.396 1.851 -11.891 1 97.31 121 LEU B C 1
ATOM 1936 O O . LEU B 1 121 ? -0.271 3.064 -11.703 1 97.31 121 LEU B O 1
ATOM 1940 N N . LEU B 1 122 ? -1.414 1.226 -11.414 1 98.44 122 LEU B N 1
ATOM 1941 C CA . LEU B 1 122 ? -2.477 1.871 -10.648 1 98.44 122 LEU B CA 1
ATOM 1942 C C . LEU B 1 122 ? -1.924 2.508 -9.383 1 98.44 122 LEU B C 1
ATOM 1944 O O . LEU B 1 122 ? -2.223 3.666 -9.078 1 98.44 122 LEU B O 1
ATOM 1948 N N . MET B 1 123 ? -1.104 1.804 -8.664 1 98.5 123 MET B N 1
ATOM 1949 C CA . MET B 1 123 ? -0.549 2.311 -7.41 1 98.5 123 MET B CA 1
ATOM 1950 C C . MET B 1 123 ? 0.389 3.484 -7.664 1 98.5 123 MET B C 1
ATOM 1952 O O . MET B 1 123 ? 0.359 4.477 -6.938 1 98.5 123 MET B O 1
ATOM 1956 N N . THR B 1 124 ? 1.142 3.385 -8.734 1 98.19 124 THR B N 1
ATOM 1957 C CA . THR B 1 124 ? 2.102 4.438 -9.055 1 98.19 124 THR B CA 1
ATOM 1958 C C . THR B 1 124 ? 1.385 5.688 -9.555 1 98.19 124 THR B C 1
ATOM 1960 O O . THR B 1 124 ? 1.75 6.809 -9.195 1 98.19 124 THR B O 1
ATOM 1963 N N . VAL B 1 125 ? 0.412 5.508 -10.375 1 98.12 125 VAL B N 1
ATOM 1964 C CA . VAL B 1 125 ? -0.363 6.648 -10.859 1 98.12 125 VAL B CA 1
ATOM 1965 C C . VAL B 1 125 ? -1.045 7.344 -9.68 1 98.12 125 VAL B C 1
ATOM 1967 O O . VAL B 1 125 ? -1.106 8.57 -9.625 1 98.12 125 VAL B O 1
ATOM 1970 N N . SER B 1 126 ? -1.553 6.586 -8.789 1 98.44 126 SER B N 1
ATOM 1971 C CA . SER B 1 126 ? -2.176 7.148 -7.59 1 98.44 126 SER B CA 1
ATOM 1972 C C . SER B 1 126 ? -1.174 7.961 -6.773 1 98.44 126 SER B C 1
ATOM 1974 O O . SER B 1 126 ? -1.48 9.062 -6.324 1 98.44 126 SER B O 1
ATOM 1976 N N . ALA B 1 127 ? 0.009 7.402 -6.551 1 97.44 127 ALA B N 1
ATOM 1977 C CA . ALA B 1 127 ? 1.061 8.109 -5.824 1 97.44 127 ALA B CA 1
ATOM 1978 C C . ALA B 1 127 ? 1.434 9.406 -6.527 1 97.44 127 ALA B C 1
ATOM 1980 O O . ALA B 1 127 ? 1.568 10.453 -5.887 1 97.44 127 ALA B O 1
ATOM 1981 N N . ALA B 1 128 ? 1.571 9.344 -7.836 1 97.06 128 ALA B N 1
ATOM 1982 C CA . ALA B 1 128 ? 1.933 10.523 -8.617 1 97.06 128 ALA B CA 1
ATOM 1983 C C . ALA B 1 128 ? 0.855 11.594 -8.516 1 97.06 128 ALA B C 1
ATOM 1985 O O . ALA B 1 128 ? 1.164 12.789 -8.398 1 97.06 128 ALA B O 1
ATOM 1986 N N . ALA B 1 129 ? -0.382 11.188 -8.586 1 97.88 129 ALA B N 1
ATOM 1987 C CA . ALA B 1 129 ? -1.494 12.125 -8.477 1 97.88 129 ALA B CA 1
ATOM 1988 C C . ALA B 1 129 ? -1.479 12.836 -7.125 1 9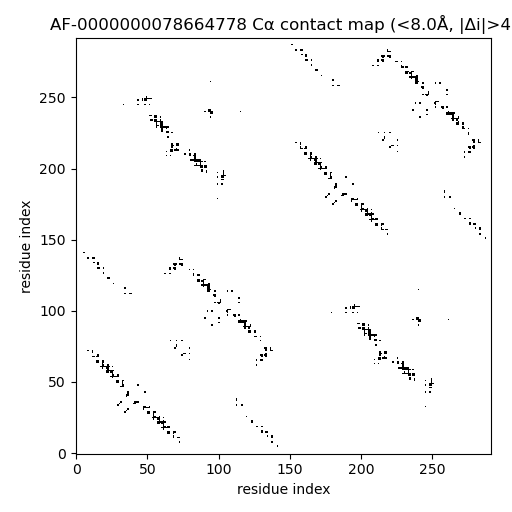7.88 129 ALA B C 1
ATOM 1990 O O . ALA B 1 129 ? -1.671 14.055 -7.055 1 97.88 129 ALA B O 1
ATOM 1991 N N . LEU B 1 130 ? -1.238 12.117 -6.09 1 97.44 130 LEU B N 1
ATOM 1992 C CA . LEU B 1 130 ? -1.189 12.711 -4.758 1 97.44 130 LEU B CA 1
ATOM 1993 C C . LEU B 1 130 ? -0.013 13.672 -4.633 1 97.44 130 LEU B C 1
ATOM 1995 O O . LEU B 1 130 ? -0.138 14.734 -4.027 1 97.44 130 LEU B O 1
ATOM 1999 N N . ALA B 1 131 ? 1.112 13.227 -5.137 1 95.88 131 ALA B N 1
ATOM 2000 C CA . ALA B 1 131 ? 2.275 14.109 -5.125 1 95.88 131 ALA B CA 1
ATOM 2001 C C . ALA B 1 131 ? 1.98 15.414 -5.859 1 95.88 131 ALA B C 1
ATOM 2003 O O . ALA B 1 131 ? 2.332 16.5 -5.387 1 95.88 131 ALA B O 1
ATOM 2004 N N . ALA B 1 132 ? 1.367 15.312 -7.027 1 95.12 132 ALA B N 1
ATOM 2005 C CA . ALA B 1 132 ? 1.013 16.484 -7.816 1 95.12 132 ALA B CA 1
ATOM 2006 C C . ALA B 1 132 ? 0.05 17.391 -7.055 1 95.12 132 ALA B C 1
ATOM 2008 O O . ALA B 1 132 ? 0.223 18.609 -7.027 1 95.12 132 ALA B O 1
ATOM 2009 N N . LEU B 1 133 ? -0.963 16.844 -6.406 1 94.75 133 LEU B N 1
ATOM 2010 C CA . LEU B 1 133 ? -1.926 17.609 -5.633 1 94.75 133 LEU B CA 1
ATOM 2011 C C . LEU B 1 133 ? -1.238 18.344 -4.48 1 94.75 133 LEU B C 1
ATOM 2013 O O . LEU B 1 133 ? -1.53 19.5 -4.219 1 94.75 133 LEU B O 1
ATOM 2017 N N . ALA B 1 134 ? -0.378 17.609 -3.807 1 93.94 134 ALA B N 1
ATOM 2018 C CA . ALA B 1 134 ? 0.372 18.219 -2.717 1 93.94 134 ALA B CA 1
ATOM 2019 C C . ALA B 1 134 ? 1.186 19.422 -3.219 1 93.94 134 ALA B C 1
ATOM 2021 O O . ALA B 1 134 ? 1.236 20.453 -2.568 1 93.94 134 ALA B O 1
ATOM 2022 N N . PHE B 1 135 ? 1.804 19.219 -4.355 1 90.12 135 PHE B N 1
ATOM 2023 C CA . PHE B 1 135 ? 2.615 20.266 -4.953 1 90.12 135 PHE B CA 1
ATOM 2024 C C . PHE B 1 135 ? 1.763 21.484 -5.297 1 90.12 135 PHE B C 1
ATOM 2026 O O . PHE B 1 135 ? 2.141 22.625 -4.996 1 90.12 135 PHE B O 1
ATOM 2033 N N . VAL B 1 136 ? 0.594 21.281 -5.918 1 89.44 136 VAL B N 1
ATOM 2034 C CA . VAL B 1 136 ? -0.306 22.359 -6.336 1 89.44 136 VAL B CA 1
ATOM 2035 C C . VAL B 1 136 ? -0.82 23.109 -5.109 1 89.44 136 VAL B C 1
ATOM 2037 O O . VAL B 1 136 ? -0.815 24.344 -5.082 1 89.44 136 VAL B O 1
ATOM 2040 N N . LEU B 1 137 ? -1.162 22.453 -4.078 1 88.62 137 LEU B N 1
ATOM 2041 C CA . LEU B 1 137 ? -1.699 23.078 -2.871 1 88.62 137 LEU B CA 1
ATOM 2042 C C . LEU B 1 137 ? -0.628 23.891 -2.156 1 88.62 137 LEU B C 1
ATOM 2044 O O . LEU B 1 137 ? -0.911 24.969 -1.633 1 88.62 137 LEU B O 1
ATOM 2048 N N . ASN B 1 138 ? 0.534 23.375 -2.156 1 84.31 138 ASN B N 1
ATOM 2049 C CA . ASN B 1 138 ? 1.634 24.094 -1.531 1 84.31 138 ASN B CA 1
ATOM 2050 C C . ASN B 1 138 ? 1.986 25.359 -2.311 1 84.31 138 ASN B C 1
ATOM 2052 O O . ASN B 1 138 ? 2.355 26.375 -1.718 1 84.31 138 ASN B O 1
ATOM 2056 N N . ARG B 1 139 ? 1.893 25.312 -3.582 1 80.62 139 ARG B N 1
ATOM 2057 C CA . ARG B 1 139 ? 2.168 26.484 -4.414 1 80.62 139 ARG B CA 1
ATOM 2058 C C . ARG B 1 139 ? 1.137 27.578 -4.172 1 80.62 139 ARG B C 1
ATOM 2060 O O . ARG B 1 139 ? 1.492 28.75 -4.023 1 80.62 139 ARG B O 1
ATOM 2067 N N . PHE B 1 140 ? -0.111 27.234 -4.074 1 75.94 140 PHE B N 1
ATOM 2068 C CA . PHE B 1 140 ? -1.177 28.203 -3.854 1 75.94 140 PHE B CA 1
ATOM 2069 C C . PHE B 1 140 ? -1.055 28.828 -2.473 1 75.94 140 PHE B C 1
ATOM 2071 O O . PHE B 1 140 ? -1.271 30.047 -2.316 1 75.94 140 PHE B O 1
ATOM 2078 N N . ARG B 1 141 ? -0.695 28.125 -1.543 1 78.38 141 ARG B N 1
ATOM 2079 C CA . ARG B 1 141 ? -0.531 28.656 -0.19 1 78.38 141 ARG B CA 1
ATOM 2080 C C . ARG B 1 141 ? 0.635 29.625 -0.118 1 78.38 141 ARG B C 1
ATOM 2082 O O . ARG B 1 141 ? 0.595 30.594 0.646 1 78.38 141 ARG B O 1
ATOM 2089 N N . ARG B 1 142 ? 1.612 29.422 -0.872 1 77.31 142 ARG B N 1
ATOM 2090 C CA . ARG B 1 142 ? 2.766 30.328 -0.909 1 77.31 142 ARG B CA 1
ATOM 2091 C C . ARG B 1 142 ? 2.414 31.641 -1.591 1 77.31 142 ARG B C 1
ATOM 2093 O O . ARG B 1 142 ? 2.848 32.719 -1.15 1 77.31 142 ARG B O 1
ATOM 2100 N N . GLU B 1 143 ? 1.61 31.594 -2.561 1 75.81 143 GLU B N 1
ATOM 2101 C CA . GLU B 1 143 ? 1.21 32.781 -3.307 1 75.81 143 GLU B CA 1
ATOM 2102 C C . GLU B 1 143 ? 0.258 33.656 -2.49 1 75.81 143 GLU B C 1
ATOM 2104 O O . GLU B 1 143 ? 0.333 34.875 -2.543 1 75.81 143 GLU B O 1
ATOM 2109 N N . ASP B 1 144 ? -0.586 33.031 -1.704 1 71 144 ASP B N 1
ATOM 2110 C CA . ASP B 1 144 ? -1.52 33.75 -0.858 1 71 144 ASP B CA 1
ATOM 2111 C C . ASP B 1 144 ? -0.784 34.5 0.262 1 71 144 ASP B C 1
ATOM 2113 O O . ASP B 1 144 ? -1.283 35.5 0.792 1 71 144 ASP B O 1
ATOM 2117 N N . ARG B 1 145 ? 0.343 34.062 0.632 1 71.19 145 ARG B N 1
ATOM 2118 C CA . ARG B 1 145 ? 1.098 34.656 1.729 1 71.19 145 ARG B CA 1
ATOM 2119 C C . ARG B 1 145 ? 1.995 35.781 1.228 1 71.19 145 ARG B C 1
ATOM 2121 O O . ARG B 1 145 ? 2.609 36.5 2.023 1 71.19 145 ARG B O 1
ATOM 2128 N N . LYS B 1 146 ? 2.033 35.969 -0.033 1 66.62 146 LYS B N 1
ATOM 2129 C CA . LYS B 1 146 ? 2.691 37.156 -0.595 1 66.62 146 LYS B CA 1
ATOM 2130 C C . LYS B 1 146 ? 1.706 38.312 -0.777 1 66.62 146 LYS B C 1
ATOM 2132 O O . LYS B 1 146 ? 2.047 39.469 -0.543 1 66.62 146 LYS B O 1
#

Secondary structure (DSSP, 8-state):
--HHHHHHHHHHHHHHHHHHHHHHHHHHHHIIIIIHHHTTSS-GGGSGGGGHHHHHHHHHHHHHHHHHHHHHTT--HHHHHHHHHHHHHHHHHHHS-HHHHHHTT--TT--HHHHHHHHHHHHHHHHHHHHHHHHHHHHHHHHHT-/--HHHHHHHHHHHHHHHHHHHHHHHHHHHHIIIIIHHHTTSS-GGGSGGGGHHHHHHHHHHHHHHHHHHHHHTT--HHHHHHHHHHHHHHHHHHHS-HHHHHHTT--TT--HHHHHHHHHHHHHHHHHHHHHHHHHHHHHHHHHT-